Protein AF-A0A5E4R212-F1 (afdb_monomer)

pLDDT: mean 76.45, std 24.8, range [27.02, 98.5]

Nearest PDB structures (foldseek):
  6lr6-assembly2_B  TM=9.338E-01  e=4.477E-24  Homo sapiens
  6kie-assembly1_A  TM=9.228E-01  e=4.108E-23  Homo sapiens
  1wkb-assembly1_A  TM=8.305E-01  e=1.187E-10  Pyrococcus horikoshii
  1wz2-assembly1_A  TM=8.819E-01  e=4.891E-10  Pyrococcus horikoshii OT3
  3fnr-assembly1_A  TM=4.964E-01  e=1.203E-03  Campylobacter jejuni

Structure (mmCIF, N/CA/C/O backbone):
data_AF-A0A5E4R212-F1
#
_entry.id   AF-A0A5E4R212-F1
#
loop_
_atom_site.group_PDB
_atom_site.id
_atom_site.type_symbol
_atom_site.label_atom_id
_atom_site.label_alt_id
_atom_site.label_comp_id
_atom_site.label_asym_id
_atom_site.label_entity_id
_atom_site.label_seq_id
_atom_site.pdbx_PDB_ins_code
_atom_site.Cartn_x
_atom_site.Cartn_y
_atom_site.Cartn_z
_atom_site.occupancy
_atom_site.B_iso_or_equiv
_atom_site.auth_seq_id
_atom_site.auth_comp_id
_atom_site.auth_asym_id
_atom_site.auth_atom_id
_atom_site.pdbx_PDB_model_num
ATOM 1 N N . MET A 1 1 ? 23.459 -11.678 40.053 1.00 35.69 1 MET A N 1
ATOM 2 C CA . MET A 1 1 ? 23.682 -10.442 39.274 1.00 35.69 1 MET A CA 1
ATOM 3 C C . MET A 1 1 ? 22.334 -9.797 39.037 1.00 35.69 1 MET A C 1
ATOM 5 O O . MET A 1 1 ? 21.544 -10.291 38.248 1.00 35.69 1 MET A O 1
ATOM 9 N N . THR A 1 2 ? 22.040 -8.781 39.835 1.00 38.31 2 THR A N 1
ATOM 10 C CA . THR A 1 2 ? 20.808 -7.994 39.833 1.00 38.31 2 THR A CA 1
ATOM 11 C C . THR A 1 2 ? 20.755 -7.133 38.575 1.00 38.31 2 THR A C 1
ATOM 13 O O . THR A 1 2 ? 21.599 -6.264 38.367 1.00 38.31 2 THR A O 1
ATOM 16 N N . THR A 1 3 ? 19.772 -7.392 37.716 1.00 45.62 3 THR A N 1
ATOM 17 C CA . THR A 1 3 ? 19.410 -6.517 36.603 1.00 45.62 3 THR A CA 1
ATOM 18 C C . THR A 1 3 ? 18.975 -5.171 37.173 1.00 45.62 3 THR A C 1
ATOM 20 O O . THR A 1 3 ? 17.975 -5.086 37.882 1.00 45.62 3 THR A O 1
ATOM 23 N N . LEU A 1 4 ? 19.762 -4.128 36.906 1.00 48.50 4 LEU A N 1
ATOM 24 C CA . LEU A 1 4 ? 19.385 -2.742 37.152 1.00 48.50 4 LEU A CA 1
ATOM 25 C C . LEU A 1 4 ? 18.146 -2.422 36.313 1.00 48.50 4 LEU A C 1
ATOM 27 O O . LEU A 1 4 ? 18.248 -2.098 35.130 1.00 48.50 4 LEU A O 1
ATOM 31 N N . ASP A 1 5 ? 16.983 -2.540 36.941 1.00 53.31 5 ASP A N 1
ATOM 32 C CA . ASP A 1 5 ? 15.712 -2.115 36.383 1.00 53.31 5 ASP A CA 1
ATOM 33 C C . ASP A 1 5 ? 15.776 -0.599 36.142 1.00 53.31 5 ASP A C 1
ATOM 35 O O . ASP A 1 5 ? 15.982 0.212 37.057 1.00 53.31 5 ASP A O 1
ATOM 39 N N . ARG A 1 6 ? 15.736 -0.200 34.869 1.00 58.12 6 ARG A N 1
ATOM 40 C CA . ARG A 1 6 ? 15.852 1.202 34.466 1.00 58.12 6 ARG A CA 1
ATOM 41 C C . ARG A 1 6 ? 14.606 1.923 34.978 1.00 58.12 6 ARG A C 1
ATOM 43 O O . ARG A 1 6 ? 13.545 1.792 34.390 1.00 58.12 6 ARG A O 1
ATOM 50 N N . LYS A 1 7 ? 14.751 2.792 35.987 1.00 57.00 7 LYS A N 1
ATOM 51 C CA . LYS A 1 7 ? 13.706 3.676 36.570 1.00 57.00 7 LYS A CA 1
ATOM 52 C C . LYS A 1 7 ? 12.883 4.542 35.574 1.00 57.00 7 LYS A C 1
ATOM 54 O O . LYS A 1 7 ? 12.077 5.361 36.005 1.00 57.00 7 LYS A O 1
ATOM 59 N N . GLY A 1 8 ? 13.072 4.400 34.260 1.00 61.56 8 GLY A N 1
ATOM 60 C CA . GLY A 1 8 ? 12.341 5.088 33.194 1.00 61.56 8 GLY A CA 1
ATOM 61 C C . GLY A 1 8 ? 11.404 4.220 32.336 1.00 61.56 8 GLY A C 1
ATOM 62 O O . GLY A 1 8 ? 10.666 4.803 31.546 1.00 61.56 8 GLY A O 1
ATOM 63 N N . THR A 1 9 ? 11.389 2.884 32.455 1.00 76.94 9 THR A N 1
ATOM 64 C CA . THR A 1 9 ? 10.515 2.005 31.637 1.00 76.94 9 THR A CA 1
ATOM 65 C C . THR A 1 9 ? 9.076 1.920 32.147 1.00 76.94 9 THR A C 1
ATOM 67 O O . THR A 1 9 ? 8.154 1.895 31.334 1.00 76.94 9 THR A O 1
ATOM 70 N N . PHE A 1 10 ? 8.862 2.030 33.462 1.00 89.00 10 PHE A N 1
ATOM 71 C CA . PHE A 1 10 ? 7.535 1.906 34.085 1.00 89.00 10 PHE A CA 1
ATOM 72 C C . PHE A 1 10 ? 6.464 2.827 33.475 1.00 89.00 10 PHE A C 1
ATOM 74 O O . PHE A 1 10 ? 5.331 2.413 33.255 1.00 89.00 10 PHE A O 1
ATOM 81 N N . LYS A 1 11 ? 6.803 4.089 33.162 1.00 93.06 11 LYS A N 1
ATOM 82 C CA . LYS A 1 11 ? 5.832 5.037 32.578 1.00 93.06 11 LYS A CA 1
ATOM 83 C C . LYS A 1 11 ? 5.359 4.602 31.191 1.00 93.06 11 LYS A C 1
ATOM 85 O O . LYS A 1 11 ? 4.205 4.833 30.847 1.00 93.06 11 LYS A O 1
ATOM 90 N N . VAL A 1 12 ? 6.252 4.015 30.397 1.00 93.19 12 VAL A N 1
ATOM 91 C CA . VAL A 1 12 ? 5.929 3.531 29.050 1.00 93.19 12 VAL A CA 1
ATOM 92 C C . VAL A 1 12 ? 5.072 2.276 29.148 1.00 93.19 12 VAL A C 1
ATOM 94 O O . VAL A 1 12 ? 4.045 2.203 28.485 1.00 93.19 12 VAL A O 1
ATOM 97 N N . GLU A 1 13 ? 5.449 1.337 30.012 1.00 93.50 13 GLU A N 1
ATOM 98 C CA . GLU A 1 13 ? 4.689 0.106 30.264 1.00 93.50 13 GLU A CA 1
ATOM 99 C C . GLU A 1 13 ? 3.273 0.416 30.760 1.00 93.50 13 GLU A C 1
ATOM 101 O O . GLU A 1 13 ? 2.300 -0.098 30.217 1.00 93.50 13 GLU A O 1
ATOM 106 N N . TYR A 1 14 ? 3.142 1.353 31.701 1.00 95.25 14 TYR A N 1
ATOM 107 C CA . TYR A 1 14 ? 1.849 1.817 32.198 1.00 95.25 14 TYR A CA 1
ATOM 108 C C . TYR A 1 14 ? 0.950 2.379 31.083 1.00 95.25 14 TYR A C 1
ATOM 110 O O . TYR A 1 14 ? -0.235 2.051 31.011 1.00 95.25 14 TYR A O 1
ATOM 118 N N . LEU A 1 15 ? 1.497 3.206 30.182 1.00 96.38 15 LEU A N 1
ATOM 119 C CA . LEU A 1 15 ? 0.737 3.720 29.036 1.00 96.38 15 LEU A CA 1
ATOM 120 C C . LEU A 1 15 ? 0.355 2.600 28.061 1.00 96.38 15 LEU A C 1
ATOM 122 O O . LEU A 1 15 ? -0.788 2.564 27.613 1.00 96.38 15 LEU A O 1
ATOM 126 N N . GLN A 1 16 ? 1.259 1.657 27.794 1.00 95.31 16 GLN A N 1
ATOM 127 C CA . GLN A 1 16 ? 0.993 0.503 26.929 1.00 95.31 16 GLN A CA 1
ATOM 128 C C . GLN A 1 16 ? -0.106 -0.410 27.490 1.00 95.31 16 GLN A C 1
ATOM 130 O O . GLN A 1 16 ? -0.917 -0.945 26.733 1.00 95.31 16 GLN A O 1
ATOM 135 N N . GLU A 1 17 ? -0.182 -0.573 28.813 1.00 96.25 17 GLU A N 1
ATOM 136 C CA . GLU A 1 17 ? -1.277 -1.303 29.455 1.00 96.25 17 GLU A CA 1
ATOM 137 C C . GLU A 1 17 ? -2.628 -0.606 29.269 1.00 96.25 17 GLU A C 1
ATOM 139 O O . GLU A 1 17 ? -3.635 -1.272 29.008 1.00 96.25 17 GLU A O 1
ATOM 144 N N . ILE A 1 18 ? -2.666 0.726 29.391 1.00 97.31 18 ILE A N 1
ATOM 145 C CA . ILE A 1 18 ? -3.879 1.514 29.135 1.00 97.31 18 ILE A CA 1
ATOM 146 C C . ILE A 1 18 ? -4.276 1.402 27.662 1.00 97.31 18 ILE A C 1
ATOM 148 O O . ILE A 1 18 ? -5.438 1.117 27.372 1.00 97.31 18 ILE A O 1
ATOM 152 N N . GLU A 1 19 ? -3.325 1.589 26.743 1.00 97.12 19 GLU A N 1
ATOM 153 C CA . GLU A 1 19 ? -3.537 1.464 25.297 1.00 97.12 19 GLU A CA 1
ATOM 154 C C . GLU A 1 19 ? -4.169 0.115 24.959 1.00 97.12 19 GLU A C 1
ATOM 156 O O . GLU A 1 19 ? -5.216 0.081 24.315 1.00 97.12 19 GLU A O 1
ATOM 161 N N . LYS A 1 20 ? -3.600 -0.984 25.468 1.00 96.50 20 LYS A N 1
ATOM 162 C CA . LYS A 1 20 ? -4.110 -2.336 25.231 1.00 96.50 20 LYS A CA 1
ATOM 163 C C . LYS A 1 20 ? -5.550 -2.504 25.725 1.00 96.50 20 LYS A C 1
ATOM 165 O O . LYS A 1 20 ? -6.406 -2.929 24.954 1.00 96.50 20 LYS A O 1
ATOM 170 N N . LYS A 1 21 ? -5.839 -2.121 26.975 1.00 97.25 21 LYS A N 1
ATOM 171 C CA . LYS A 1 21 ? -7.190 -2.230 27.564 1.00 97.25 21 LYS A CA 1
ATOM 172 C C . LYS A 1 21 ? -8.229 -1.439 26.764 1.00 97.25 21 LYS A C 1
ATOM 174 O O . LYS A 1 21 ? -9.346 -1.905 26.550 1.00 97.25 21 LYS A O 1
ATOM 179 N N . VAL A 1 22 ? -7.871 -0.233 26.325 1.00 97.19 22 VAL A N 1
ATOM 180 C CA . VAL A 1 22 ? -8.766 0.643 25.558 1.00 97.19 22 VAL A CA 1
ATOM 181 C C . VAL A 1 22 ? -8.971 0.120 24.132 1.00 97.19 22 VAL A C 1
ATOM 183 O O . VAL A 1 22 ? -10.103 0.099 23.655 1.00 97.19 22 VAL A O 1
ATOM 186 N N . GLN A 1 23 ? -7.913 -0.353 23.469 1.00 95.94 23 GLN A N 1
ATOM 187 C CA . GLN A 1 23 ? -7.990 -0.934 22.125 1.00 95.94 23 GLN A CA 1
ATOM 188 C C . GLN A 1 23 ? -8.836 -2.216 22.100 1.00 95.94 23 GLN A C 1
ATOM 190 O O . GLN A 1 23 ? -9.663 -2.379 21.206 1.00 95.94 23 GLN A O 1
ATOM 195 N N . GLU A 1 24 ? -8.691 -3.090 23.103 1.00 96.00 24 GLU A N 1
ATOM 196 C CA . GLU A 1 24 ? -9.526 -4.291 23.266 1.00 96.00 24 GLU A CA 1
ATOM 197 C C . GLU A 1 24 ? -11.009 -3.932 23.413 1.00 96.00 24 GLU A C 1
ATOM 199 O O . GLU A 1 24 ? -11.875 -4.574 22.816 1.00 96.00 24 GLU A O 1
ATOM 204 N N . ARG A 1 25 ? -11.310 -2.866 24.164 1.00 97.06 25 ARG A N 1
ATOM 205 C CA . ARG A 1 25 ? -12.675 -2.355 24.299 1.00 97.06 25 ARG A CA 1
ATOM 206 C C . ARG A 1 25 ? -13.220 -1.831 22.970 1.00 97.06 25 ARG A C 1
ATOM 208 O O . ARG A 1 25 ? -14.339 -2.181 22.610 1.00 97.06 25 ARG A O 1
ATOM 215 N N . TRP A 1 26 ? -12.445 -1.024 22.244 1.00 95.75 26 TRP A N 1
ATOM 216 C CA . TRP A 1 26 ? -12.859 -0.481 20.946 1.00 95.75 26 TRP A CA 1
ATOM 217 C C . TRP A 1 26 ? -13.163 -1.572 19.922 1.00 95.75 26 TRP A C 1
ATOM 219 O O . TRP A 1 26 ? -14.145 -1.454 19.194 1.00 95.75 26 TRP A O 1
ATOM 229 N N . GLU A 1 27 ? -12.349 -2.628 19.892 1.00 93.88 27 GLU A N 1
ATOM 230 C CA . GLU A 1 27 ? -12.568 -3.785 19.023 1.00 93.88 27 GLU A CA 1
ATOM 231 C C . GLU A 1 27 ? -13.825 -4.558 19.440 1.00 93.88 27 GLU A C 1
ATOM 233 O O . GLU A 1 27 ? -14.645 -4.888 18.595 1.00 93.88 27 GLU A O 1
ATOM 238 N N . LYS A 1 28 ? -14.029 -4.808 20.740 1.00 96.56 28 LYS A N 1
ATOM 239 C CA . LYS A 1 28 ? -15.216 -5.528 21.229 1.00 96.56 28 LYS A CA 1
ATOM 240 C C . LYS A 1 28 ? -16.521 -4.781 20.939 1.00 96.56 28 LYS A C 1
ATOM 242 O O . LYS A 1 28 ? -17.546 -5.407 20.686 1.00 96.56 28 LYS A O 1
ATOM 247 N N . GLU A 1 29 ? -16.489 -3.458 21.037 1.00 96.69 29 GLU A N 1
ATOM 248 C CA . GLU A 1 29 ? -17.650 -2.590 20.833 1.00 96.69 29 GLU A CA 1
ATOM 249 C C . GLU A 1 29 ? -17.825 -2.159 19.362 1.00 96.69 29 GLU A C 1
ATOM 251 O O . GLU A 1 29 ? -18.810 -1.496 19.051 1.00 96.69 29 GLU A O 1
ATOM 256 N N . ASN A 1 30 ? -16.900 -2.514 18.457 1.00 95.31 30 ASN A N 1
ATOM 257 C CA . ASN A 1 30 ? -16.923 -2.149 17.032 1.00 95.31 30 ASN A CA 1
ATOM 258 C C . ASN A 1 30 ? -17.145 -0.642 16.768 1.00 95.31 30 ASN A C 1
ATOM 260 O O . ASN A 1 30 ? -17.726 -0.246 15.762 1.00 95.31 30 ASN A O 1
ATOM 264 N N . ILE A 1 31 ? -16.653 0.240 17.645 1.00 92.94 31 ILE A N 1
ATOM 265 C CA . ILE A 1 31 ? -17.045 1.668 17.666 1.00 92.94 31 ILE A CA 1
ATOM 266 C C . ILE A 1 31 ? -16.599 2.499 16.449 1.00 92.94 31 ILE A C 1
ATOM 268 O O . ILE A 1 31 ? -16.981 3.664 16.305 1.00 92.94 31 ILE A O 1
ATOM 272 N N . PHE A 1 32 ? -15.723 1.949 15.608 1.00 94.50 32 PHE A N 1
ATOM 273 C CA . PHE A 1 32 ? -15.229 2.606 14.394 1.00 94.50 32 PHE A CA 1
ATOM 274 C C . PHE A 1 32 ? -15.823 2.022 13.117 1.00 94.50 32 PHE A C 1
ATOM 276 O O . PHE A 1 32 ? -15.544 2.537 12.034 1.00 94.50 32 PHE A O 1
ATOM 283 N N . GLU A 1 33 ? -16.656 0.993 13.241 1.00 95.12 33 GLU A N 1
ATOM 284 C CA . GLU A 1 33 ? -17.468 0.488 12.151 1.00 95.12 33 GLU A CA 1
ATOM 285 C C . GLU A 1 33 ? -18.570 1.500 11.845 1.00 95.12 33 GLU A C 1
ATOM 287 O O . GLU A 1 33 ? -19.442 1.770 12.667 1.00 95.12 33 GLU A O 1
ATOM 292 N N . ALA A 1 34 ? -18.481 2.124 10.671 1.00 90.62 34 ALA A N 1
ATOM 293 C CA . ALA A 1 34 ? -19.410 3.168 10.270 1.00 90.62 34 ALA A CA 1
ATOM 294 C C . ALA A 1 34 ? -20.390 2.617 9.238 1.00 90.62 34 ALA A C 1
ATOM 296 O O . ALA A 1 34 ? -19.997 2.238 8.124 1.00 90.62 34 ALA A O 1
ATOM 297 N N . ASP A 1 35 ? -21.664 2.626 9.610 1.00 89.50 35 ASP A N 1
ATOM 298 C CA . ASP A 1 35 ? -22.780 2.377 8.710 1.00 89.50 35 ASP A CA 1
ATOM 299 C C . ASP A 1 35 ? -23.377 3.704 8.220 1.00 89.50 35 ASP A C 1
ATOM 301 O O . ASP A 1 35 ? -22.914 4.796 8.568 1.00 89.50 35 ASP A O 1
ATOM 305 N N . ILE A 1 36 ? -24.343 3.621 7.308 1.00 86.06 36 ILE A N 1
ATOM 306 C CA . ILE A 1 36 ? -24.998 4.814 6.770 1.00 86.06 36 ILE A CA 1
ATOM 307 C C . ILE A 1 36 ? -25.766 5.488 7.918 1.00 86.06 36 ILE A C 1
ATOM 309 O O . ILE A 1 36 ? -26.500 4.791 8.610 1.00 86.06 36 ILE A O 1
ATOM 313 N N . PRO A 1 37 ? -25.618 6.810 8.124 1.00 84.31 37 PRO A N 1
ATOM 314 C CA . PRO A 1 37 ? -26.376 7.525 9.147 1.00 84.31 37 PRO A CA 1
ATOM 315 C C . PRO A 1 37 ? -27.885 7.374 8.964 1.00 84.31 37 PRO A C 1
ATOM 317 O O . PRO A 1 37 ? -28.369 7.523 7.840 1.00 84.31 37 PRO A O 1
ATOM 320 N N . ASP A 1 38 ? -28.608 7.163 10.065 1.00 86.06 38 ASP A N 1
ATOM 321 C CA . ASP A 1 38 ? -30.077 7.158 10.070 1.00 86.06 38 ASP A CA 1
ATOM 322 C C . ASP A 1 38 ? -30.637 8.538 9.694 1.00 86.06 38 ASP A C 1
ATOM 324 O O . ASP A 1 38 ? -31.607 8.652 8.943 1.00 86.06 38 ASP A O 1
ATOM 328 N N . ASP A 1 39 ? -29.987 9.606 10.170 1.00 89.62 39 ASP A N 1
ATOM 329 C CA . ASP A 1 39 ? -30.283 10.971 9.747 1.00 89.62 39 ASP A CA 1
ATOM 330 C C . ASP A 1 39 ? -29.532 11.307 8.454 1.00 89.62 39 ASP A C 1
ATOM 332 O O . ASP A 1 39 ? -28.313 11.495 8.426 1.00 89.62 39 ASP A O 1
ATOM 336 N N . VAL A 1 40 ? -30.288 11.442 7.365 1.00 86.31 40 VAL A N 1
ATOM 337 C CA . VAL A 1 40 ? -29.771 11.809 6.040 1.00 86.31 40 VAL A CA 1
ATOM 338 C C . VAL A 1 40 ? -29.111 13.196 6.045 1.00 86.31 40 VAL A C 1
ATOM 340 O O . VAL A 1 40 ? -28.225 13.446 5.223 1.00 86.31 40 VAL A O 1
ATOM 343 N N . ASN A 1 41 ? -29.499 14.073 6.978 1.00 89.88 41 ASN A N 1
ATOM 344 C CA . ASN A 1 41 ? -28.936 15.414 7.127 1.00 89.88 41 ASN A CA 1
ATOM 345 C C . ASN A 1 41 ? -27.652 15.438 7.964 1.00 89.88 41 ASN A C 1
ATOM 347 O O . ASN A 1 41 ? -26.965 16.463 7.977 1.00 89.88 41 ASN A O 1
ATOM 351 N N . GLN A 1 42 ? -27.295 14.338 8.638 1.00 91.50 42 GLN A N 1
ATOM 352 C CA . GLN A 1 42 ? -26.057 14.282 9.400 1.00 91.50 42 GLN A CA 1
ATOM 353 C C . GLN A 1 42 ? -24.859 14.470 8.464 1.00 91.50 42 GLN A C 1
ATOM 355 O O . GLN A 1 42 ? -24.667 13.740 7.485 1.00 91.50 42 GLN A O 1
ATOM 360 N N . GLU A 1 43 ? -24.009 15.444 8.790 1.00 94.81 43 GLU A N 1
ATOM 361 C CA . GLU A 1 43 ? -22.813 15.714 8.003 1.00 94.81 43 GLU A CA 1
ATOM 362 C C . GLU A 1 43 ? -21.868 14.507 7.992 1.00 94.81 43 GLU A C 1
ATOM 364 O O . GLU A 1 43 ? -21.526 13.942 9.032 1.00 94.81 43 GLU A O 1
ATOM 369 N N . LYS A 1 44 ? -21.386 14.149 6.800 1.00 95.31 44 LYS A N 1
ATOM 370 C CA . LYS A 1 44 ? -20.474 13.021 6.582 1.00 95.31 44 LYS A CA 1
ATOM 371 C C . LYS A 1 44 ? -19.040 13.510 6.439 1.00 95.31 44 LYS A C 1
ATOM 373 O O . LYS A 1 44 ? -18.781 14.586 5.899 1.00 95.31 44 LYS A O 1
ATOM 378 N N . PHE A 1 45 ? -18.090 12.696 6.881 1.00 96.62 45 PHE A N 1
ATOM 379 C CA . PHE A 1 45 ? -16.668 12.958 6.704 1.00 96.62 45 PHE A CA 1
ATOM 380 C C . PHE A 1 45 ? -15.929 11.679 6.308 1.00 96.62 45 PHE A C 1
ATOM 382 O O . PHE A 1 45 ? -15.820 10.745 7.096 1.00 96.62 45 PHE A O 1
ATOM 389 N N . LEU A 1 46 ? -15.397 11.652 5.086 1.00 97.00 46 LEU A N 1
ATOM 390 C CA . LEU A 1 46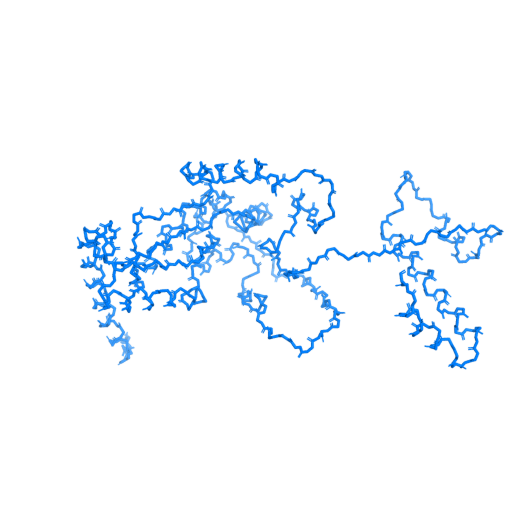 ? -14.579 10.558 4.568 1.00 97.00 46 LEU A CA 1
ATOM 391 C C . LEU A 1 46 ? -13.117 11.011 4.492 1.00 97.00 46 LEU A C 1
ATOM 393 O O . LEU A 1 46 ? -12.814 11.965 3.777 1.00 97.00 46 LEU A O 1
ATOM 397 N N . CYS A 1 47 ? -12.213 10.317 5.188 1.00 96.69 47 CYS A N 1
ATOM 398 C CA . CYS A 1 47 ? -10.767 10.465 4.979 1.00 96.69 47 CYS A CA 1
ATOM 399 C C . CYS A 1 47 ? -10.210 9.198 4.353 1.00 96.69 47 CYS A C 1
ATOM 401 O O . CYS A 1 47 ? -10.623 8.097 4.703 1.00 96.69 47 CYS A O 1
ATOM 403 N N . THR A 1 48 ? -9.231 9.347 3.468 1.00 97.75 48 THR A N 1
ATOM 404 C CA . THR A 1 48 ? -8.518 8.222 2.865 1.00 97.75 48 THR A CA 1
ATOM 405 C C . THR A 1 48 ? -7.024 8.470 2.933 1.00 97.75 48 THR A C 1
ATOM 407 O O . THR A 1 48 ? -6.550 9.547 2.567 1.00 97.75 48 THR A O 1
ATOM 410 N N . PHE A 1 49 ? -6.277 7.452 3.342 1.00 97.62 49 PHE A N 1
ATOM 411 C CA . PHE A 1 49 ? -4.830 7.419 3.201 1.00 97.62 49 PHE A CA 1
ATOM 412 C C . PHE A 1 49 ? -4.482 6.606 1.945 1.00 97.62 49 PHE A C 1
ATOM 414 O O . PHE A 1 49 ? -5.046 5.520 1.783 1.00 97.62 49 PHE A O 1
ATOM 421 N N . PRO A 1 50 ? -3.595 7.091 1.052 1.00 97.56 50 PRO A N 1
ATOM 422 C CA . PRO A 1 50 ? -3.117 6.291 -0.071 1.00 97.56 50 PRO A CA 1
ATOM 423 C C . PRO A 1 50 ? -2.562 4.963 0.440 1.00 97.56 50 PRO A C 1
ATOM 425 O O . PRO A 1 50 ? -1.598 4.947 1.206 1.00 97.56 50 PRO A O 1
ATOM 428 N N . TYR A 1 51 ? -3.206 3.861 0.060 1.00 96.12 51 TYR A N 1
ATOM 429 C CA . TYR A 1 51 ? -2.881 2.548 0.599 1.00 96.12 51 TYR A CA 1
ATOM 430 C C . TYR A 1 51 ? -1.399 2.200 0.322 1.00 96.12 51 TYR A C 1
ATOM 432 O O . TYR A 1 51 ? -0.931 2.357 -0.809 1.00 96.12 51 TYR A O 1
ATOM 440 N N . PRO A 1 52 ? -0.627 1.785 1.345 1.00 95.31 52 PRO A N 1
ATOM 441 C CA . PRO A 1 52 ? 0.817 1.591 1.226 1.00 95.31 52 PRO A CA 1
ATOM 442 C C . PRO A 1 52 ? 1.169 0.284 0.500 1.00 95.31 52 PRO A C 1
ATOM 444 O O . PRO A 1 52 ? 0.385 -0.663 0.516 1.00 95.31 52 PRO A O 1
ATOM 447 N N . TYR A 1 53 ? 2.363 0.222 -0.100 1.00 94.06 53 TYR A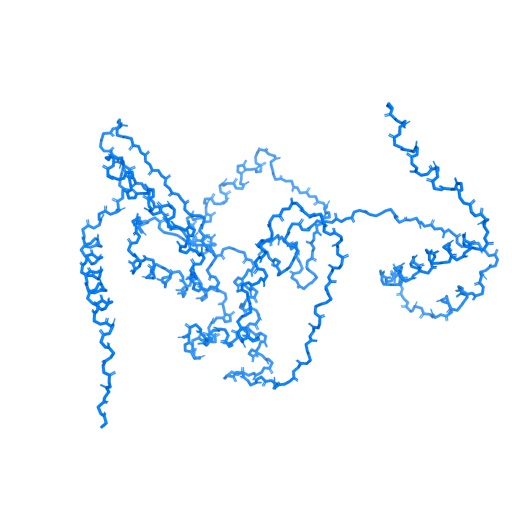 N 1
ATOM 448 C CA . TYR A 1 53 ? 2.897 -1.002 -0.712 1.00 94.06 53 TYR A CA 1
ATOM 449 C C . TYR A 1 53 ? 3.237 -2.067 0.335 1.00 94.06 53 TYR A C 1
ATOM 451 O O . TYR A 1 53 ? 3.884 -1.773 1.338 1.00 94.06 53 TYR A O 1
ATOM 459 N N . MET A 1 54 ? 2.826 -3.311 0.076 1.00 94.56 54 MET A N 1
ATOM 460 C CA . MET A 1 54 ? 2.990 -4.469 0.970 1.00 94.56 54 MET A CA 1
ATOM 461 C C . MET A 1 54 ? 4.275 -5.267 0.716 1.00 94.56 54 MET A C 1
ATOM 463 O O . MET A 1 54 ? 4.312 -6.484 0.857 1.00 94.56 54 MET A O 1
ATOM 467 N N . ASN A 1 55 ? 5.360 -4.584 0.356 1.00 90.88 55 ASN A N 1
ATOM 468 C CA . ASN A 1 55 ? 6.684 -5.187 0.178 1.00 90.88 55 ASN A CA 1
ATOM 469 C C . ASN A 1 55 ? 7.532 -5.162 1.470 1.00 90.88 55 ASN A C 1
ATOM 471 O O . ASN A 1 55 ? 8.757 -5.260 1.411 1.00 90.88 55 ASN A O 1
ATOM 475 N N . GLY A 1 56 ? 6.907 -4.950 2.631 1.00 91.31 56 GLY A N 1
ATOM 476 C CA . GLY A 1 56 ? 7.581 -4.818 3.920 1.00 91.31 56 GLY A CA 1
ATOM 477 C C . GLY A 1 56 ? 6.652 -4.336 5.038 1.00 91.31 56 GLY A C 1
ATOM 478 O O . GLY A 1 56 ? 5.452 -4.143 4.844 1.00 91.31 56 GLY A O 1
ATOM 479 N N . ARG A 1 57 ? 7.223 -4.113 6.228 1.00 92.75 57 ARG A N 1
ATOM 480 C CA . ARG A 1 57 ? 6.526 -3.488 7.365 1.00 92.75 57 ARG A CA 1
ATOM 481 C C . ARG A 1 57 ? 6.355 -1.980 7.153 1.00 92.75 57 ARG A C 1
ATOM 483 O O . ARG A 1 57 ? 7.187 -1.321 6.526 1.00 92.75 57 ARG A O 1
ATOM 490 N N . LEU A 1 58 ? 5.307 -1.407 7.743 1.00 94.38 58 LEU A N 1
ATOM 491 C CA . LEU A 1 58 ? 5.081 0.037 7.710 1.00 94.38 58 LEU A CA 1
ATOM 492 C C . LEU A 1 58 ? 6.095 0.767 8.602 1.00 94.38 58 LEU A C 1
ATOM 494 O O . LEU A 1 58 ? 6.097 0.619 9.818 1.00 94.38 58 LEU A O 1
ATOM 498 N N . HIS A 1 59 ? 6.947 1.594 7.996 1.00 92.44 59 HIS A N 1
ATOM 499 C CA . HIS A 1 59 ? 7.884 2.455 8.727 1.00 92.44 59 HIS A CA 1
ATOM 500 C C . HIS A 1 59 ? 7.254 3.773 9.225 1.00 92.44 59 HIS A C 1
ATOM 502 O O . HIS A 1 59 ? 6.205 4.205 8.743 1.00 92.44 59 HIS A O 1
ATOM 508 N N . LEU A 1 60 ? 7.972 4.504 10.087 1.00 93.88 60 LEU A N 1
ATOM 509 C CA . LEU A 1 60 ? 7.519 5.751 10.729 1.00 93.88 60 LEU A CA 1
ATOM 510 C C . LEU A 1 60 ? 7.095 6.867 9.746 1.00 93.88 60 LEU A C 1
ATOM 512 O O . LEU A 1 60 ? 6.209 7.663 10.031 1.00 93.88 60 LEU A O 1
ATOM 516 N N . GLY A 1 61 ? 7.671 6.916 8.540 1.00 94.75 61 GLY A N 1
ATOM 517 C CA . GLY A 1 61 ? 7.203 7.838 7.492 1.00 94.75 61 GLY A CA 1
ATOM 518 C C . GLY A 1 61 ? 5.742 7.610 7.057 1.00 94.75 61 GLY A C 1
ATOM 519 O O . GLY A 1 61 ? 5.031 8.574 6.758 1.00 94.75 61 GLY A O 1
ATOM 520 N N . HIS A 1 62 ? 5.270 6.356 7.067 1.00 96.94 62 HIS A N 1
ATOM 521 C CA . HIS A 1 62 ? 3.865 6.038 6.812 1.00 96.94 62 HIS A CA 1
ATOM 522 C C . HIS A 1 62 ? 2.999 6.535 7.964 1.00 96.94 62 HIS A C 1
ATOM 524 O O . HIS A 1 62 ? 1.999 7.204 7.713 1.00 96.94 62 HIS A O 1
ATOM 530 N N . THR A 1 63 ? 3.412 6.287 9.214 1.00 95.94 63 THR A N 1
ATOM 531 C CA . THR A 1 63 ? 2.648 6.709 10.398 1.00 95.94 63 THR A CA 1
ATOM 532 C C . THR A 1 63 ? 2.546 8.231 10.502 1.00 95.94 63 THR A C 1
ATOM 534 O O . THR A 1 63 ? 1.473 8.755 10.781 1.00 95.94 63 THR A O 1
ATOM 537 N N . PHE A 1 64 ? 3.610 8.965 10.163 1.00 97.56 64 PHE A N 1
ATOM 538 C CA . PHE A 1 64 ? 3.579 10.427 10.056 1.00 97.56 64 PHE A CA 1
ATOM 539 C C . PHE A 1 64 ? 2.590 10.933 8.993 1.00 97.56 64 PHE A C 1
ATOM 541 O O . PHE A 1 64 ? 1.951 11.969 9.167 1.00 97.56 64 PHE A O 1
ATOM 548 N N . SER A 1 65 ? 2.476 10.232 7.867 1.00 97.19 65 SER A N 1
ATOM 549 C CA . SER A 1 65 ? 1.592 10.657 6.779 1.00 97.19 65 SER A CA 1
ATOM 550 C C . SER A 1 65 ? 0.130 10.312 7.072 1.00 97.19 65 SER A C 1
ATOM 552 O O . SER A 1 65 ? -0.743 11.154 6.861 1.00 97.19 65 SER A O 1
ATOM 554 N N . LEU A 1 66 ? -0.136 9.113 7.603 1.00 97.50 66 LEU A N 1
ATOM 555 C CA . LEU A 1 66 ? -1.488 8.664 7.952 1.00 97.50 66 LEU A CA 1
ATOM 556 C C . LEU A 1 66 ? -2.047 9.374 9.191 1.00 97.50 66 LEU A C 1
ATOM 558 O O . LEU A 1 66 ? -3.26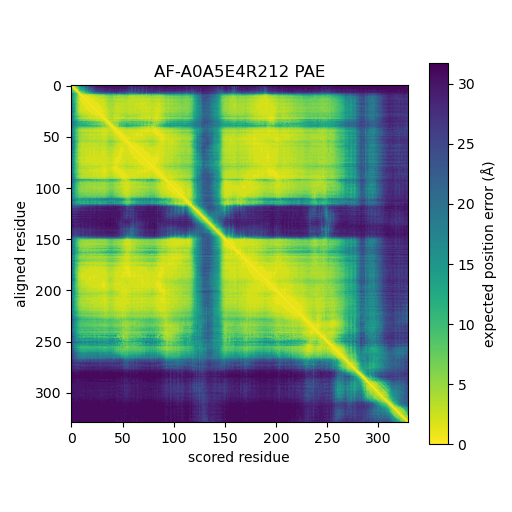3 9.539 9.283 1.00 97.50 66 LEU A O 1
ATOM 562 N N . SER A 1 67 ? -1.192 9.842 10.114 1.00 97.81 67 SER A N 1
ATOM 563 C CA . SER A 1 67 ? -1.638 10.526 11.339 1.00 97.81 67 SER A CA 1
ATOM 564 C C . SER A 1 67 ? -2.488 11.761 11.041 1.00 97.81 67 SER A C 1
ATOM 566 O O . SER A 1 67 ? -3.397 12.087 11.794 1.00 97.81 67 SER A O 1
ATOM 568 N N . LYS A 1 68 ? -2.271 12.406 9.891 1.00 98.12 68 LYS A N 1
ATOM 569 C CA . LYS A 1 68 ? -3.089 13.528 9.416 1.00 98.12 68 LYS A CA 1
ATOM 570 C C . LYS A 1 68 ? -4.555 13.132 9.225 1.00 98.12 68 LYS A C 1
A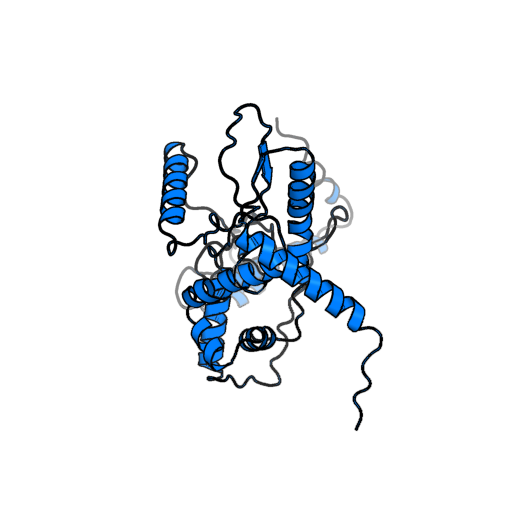TOM 572 O O . LYS A 1 68 ? -5.438 13.863 9.668 1.00 98.12 68 LYS A O 1
ATOM 577 N N . CYS A 1 69 ? -4.811 11.980 8.598 1.00 97.31 69 CYS A N 1
ATOM 578 C CA . CYS A 1 69 ? -6.171 11.454 8.467 1.00 97.31 69 CYS A CA 1
ATOM 579 C C . CYS A 1 69 ? -6.724 11.009 9.817 1.00 97.31 69 CYS A C 1
ATOM 581 O O . CYS A 1 69 ? -7.876 11.301 10.116 1.00 97.31 69 CYS A O 1
ATOM 583 N N . GLU A 1 70 ? -5.904 10.360 10.642 1.00 97.75 70 GLU A N 1
ATOM 584 C CA . GLU A 1 70 ? -6.309 9.900 11.972 1.00 97.75 70 GLU A CA 1
ATOM 585 C C . GLU A 1 70 ? -6.782 11.062 12.861 1.00 97.75 70 GLU A C 1
ATOM 587 O O . GLU A 1 70 ? -7.873 11.022 13.433 1.00 97.75 70 GLU A O 1
ATOM 592 N N . PHE A 1 71 ? -6.009 12.149 12.924 1.00 98.31 71 PHE A N 1
ATOM 593 C CA . PHE A 1 71 ? -6.370 13.339 13.692 1.00 98.31 71 PHE A CA 1
ATOM 594 C C . PHE A 1 71 ? -7.630 14.007 13.138 1.00 98.31 71 PHE A C 1
ATOM 596 O O . PHE A 1 71 ? -8.517 14.382 13.907 1.00 98.31 71 PHE A O 1
ATOM 603 N N . ALA A 1 72 ? -7.757 14.103 11.811 1.00 98.12 72 ALA A N 1
ATOM 604 C CA . ALA A 1 72 ? -8.946 14.657 11.174 1.00 98.12 72 ALA A CA 1
ATOM 605 C C . ALA A 1 72 ? -10.198 13.801 11.439 1.00 98.12 72 ALA A C 1
ATOM 607 O O . ALA A 1 72 ? -11.263 14.349 11.725 1.00 98.12 72 ALA A O 1
ATOM 608 N N . ALA A 1 73 ? -10.080 12.473 11.389 1.00 97.44 73 ALA A N 1
ATOM 609 C CA . ALA A 1 73 ? -11.171 11.544 11.661 1.00 97.44 73 ALA A CA 1
ATOM 610 C C . ALA A 1 73 ? -11.656 11.660 13.115 1.00 97.44 73 ALA A C 1
ATOM 612 O O . ALA A 1 73 ? -12.858 11.762 13.363 1.00 97.44 73 ALA A O 1
ATOM 613 N N . ARG A 1 74 ? -10.738 11.714 14.089 1.00 96.94 74 ARG A N 1
ATOM 614 C CA . ARG A 1 74 ? -11.088 11.920 15.506 1.00 96.94 74 ARG A CA 1
ATOM 615 C C . ARG A 1 74 ? -11.757 13.267 15.747 1.00 96.94 74 ARG A C 1
ATOM 617 O O . ARG A 1 74 ? -12.810 13.325 16.375 1.00 96.94 74 ARG A O 1
ATOM 624 N N . TYR A 1 75 ? -11.174 14.335 15.212 1.00 98.19 75 TYR A N 1
ATOM 625 C CA . TYR A 1 75 ? -11.702 15.686 15.365 1.00 98.19 75 TYR A CA 1
ATOM 626 C C . TYR A 1 75 ? -13.115 15.832 14.788 1.00 98.19 75 TYR A C 1
ATOM 628 O O . TYR A 1 75 ? -13.996 16.387 15.439 1.00 98.19 75 TYR A O 1
ATOM 636 N N . ASN A 1 76 ? -13.365 15.299 13.588 1.00 97.56 76 ASN A N 1
ATOM 637 C CA . ASN A 1 76 ? -14.694 15.374 12.980 1.00 97.56 76 ASN A CA 1
ATOM 638 C C . ASN A 1 76 ? -15.724 14.494 13.700 1.00 97.56 76 ASN A C 1
ATOM 640 O O . ASN A 1 76 ? -16.891 14.873 13.755 1.00 97.56 76 ASN A O 1
ATOM 644 N N . ARG A 1 77 ? -15.302 13.385 14.321 1.00 95.31 77 ARG A N 1
ATOM 645 C CA . ARG A 1 77 ? -16.186 12.573 15.168 1.00 95.31 77 ARG A CA 1
ATOM 646 C C . ARG A 1 77 ? -16.630 13.360 16.408 1.00 95.31 77 ARG A C 1
ATOM 648 O O . ARG A 1 77 ? -17.807 13.340 16.740 1.00 95.31 77 ARG A O 1
ATOM 655 N N . LEU A 1 78 ? -15.729 14.129 17.031 1.00 96.94 78 LEU A N 1
ATOM 656 C CA . LEU A 1 78 ? -16.076 15.034 18.142 1.00 96.94 78 LEU A CA 1
ATOM 657 C C . LEU A 1 78 ? -17.011 16.179 17.723 1.00 96.94 78 LEU A C 1
ATOM 659 O O . LEU A 1 78 ? -17.768 16.679 18.546 1.00 96.94 78 LEU A O 1
ATOM 663 N N . LYS A 1 79 ? -16.995 16.575 16.446 1.00 96.88 79 LYS A N 1
ATOM 664 C CA . LYS A 1 79 ? -17.959 17.529 15.874 1.00 96.88 79 LYS A CA 1
ATOM 665 C C . LYS A 1 79 ? -19.339 16.924 15.580 1.00 96.88 79 LYS A C 1
ATOM 667 O O . LYS A 1 79 ? -20.181 17.623 15.030 1.00 96.88 79 LYS A O 1
ATOM 672 N N . GLY A 1 80 ? -19.561 15.645 15.886 1.00 93.62 80 GLY A N 1
ATOM 673 C CA . GLY A 1 80 ? -20.823 14.952 15.615 1.00 93.62 80 GLY A CA 1
ATOM 674 C C . GLY A 1 80 ? -20.999 14.494 14.163 1.00 93.62 80 GLY A C 1
ATOM 675 O O . GLY A 1 80 ? -22.084 14.049 13.796 1.00 93.62 80 GLY A O 1
ATOM 676 N N . LYS A 1 81 ? -19.957 14.573 13.323 1.00 95.06 81 LYS A N 1
ATOM 677 C CA . LYS A 1 81 ? -20.036 14.089 11.937 1.00 95.06 81 LYS A CA 1
ATOM 678 C C . LYS A 1 81 ? -19.994 12.564 11.880 1.00 95.06 81 LYS A C 1
ATOM 680 O O . LYS A 1 81 ? -19.275 11.925 12.650 1.00 95.06 81 LYS A O 1
ATOM 685 N N . ALA A 1 82 ? -20.673 11.994 10.891 1.00 95.31 82 ALA A N 1
ATOM 686 C CA . ALA A 1 82 ? -20.558 10.588 10.535 1.00 95.31 82 ALA A CA 1
ATOM 687 C C . ALA A 1 82 ? -19.229 10.341 9.805 1.00 95.31 82 ALA A C 1
ATOM 689 O O . ALA A 1 82 ? -19.071 10.665 8.624 1.00 95.31 82 ALA A O 1
ATOM 690 N N . VAL A 1 83 ? -18.241 9.819 10.533 1.00 96.44 83 VAL A N 1
ATOM 691 C CA . VAL A 1 83 ? -16.868 9.647 10.044 1.00 96.44 83 VAL A CA 1
ATOM 692 C C . VAL A 1 83 ? -16.646 8.241 9.500 1.00 96.44 83 VAL A C 1
ATOM 694 O O . VAL A 1 83 ? -16.832 7.268 10.224 1.00 96.44 83 VAL A O 1
ATOM 697 N N . LEU A 1 84 ? -16.125 8.150 8.276 1.00 97.25 84 LEU A N 1
ATOM 698 C CA . LEU A 1 84 ? -15.592 6.922 7.697 1.00 97.25 84 LEU A CA 1
ATOM 699 C C . LEU A 1 84 ? -14.099 7.095 7.389 1.00 97.25 84 LEU A C 1
ATOM 701 O O . LEU A 1 84 ? -13.699 8.001 6.655 1.00 97.25 84 LEU A O 1
ATOM 705 N N . PHE A 1 85 ? -13.276 6.199 7.929 1.00 97.81 85 PHE A N 1
ATOM 706 C CA . PHE A 1 85 ? -11.860 6.086 7.588 1.00 97.81 85 PHE A CA 1
ATOM 707 C C . PHE A 1 85 ? -11.547 4.621 7.244 1.00 97.81 85 PHE A C 1
ATOM 709 O O . PHE A 1 85 ? -11.368 3.804 8.144 1.00 97.81 85 PHE A O 1
ATOM 716 N N . PRO A 1 86 ? -11.544 4.244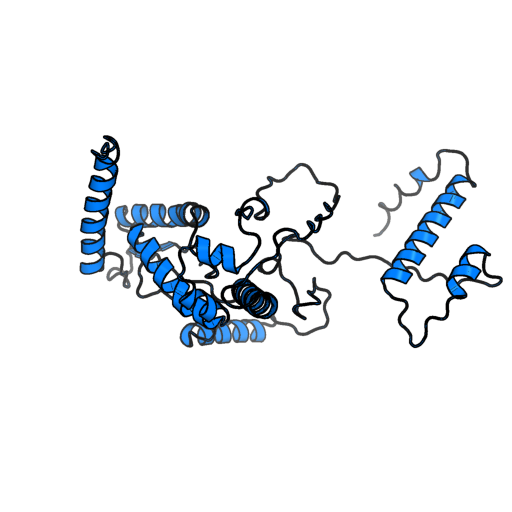 5.954 1.00 97.62 86 PRO A N 1
ATOM 717 C CA . PRO A 1 86 ? -11.178 2.905 5.520 1.00 97.62 86 PRO A CA 1
ATOM 718 C C . PRO A 1 86 ? -9.668 2.810 5.260 1.00 97.62 86 PRO A C 1
ATOM 720 O O . PRO A 1 86 ? -8.986 3.821 5.064 1.00 97.62 86 PRO A O 1
ATOM 723 N N . PHE A 1 87 ? -9.149 1.584 5.193 1.00 98.25 87 PHE A N 1
ATOM 724 C CA . PHE A 1 87 ? -7.736 1.338 4.912 1.00 98.25 87 PHE A CA 1
ATOM 725 C C . PHE A 1 87 ? -7.559 0.133 3.981 1.00 98.25 87 PHE A C 1
ATOM 727 O O . PHE A 1 87 ? -8.059 -0.950 4.270 1.00 98.25 87 PHE A O 1
ATOM 734 N N . GLY A 1 88 ? -6.849 0.323 2.867 1.00 97.56 88 GLY A N 1
ATOM 735 C CA . GLY A 1 88 ? -6.499 -0.738 1.915 1.00 97.56 88 GLY A CA 1
ATOM 736 C C . GLY A 1 88 ? -4.999 -1.038 1.908 1.00 97.56 88 GLY A C 1
ATOM 737 O O . GLY A 1 88 ? -4.213 -0.325 2.537 1.00 97.56 88 GLY A O 1
ATOM 738 N N . PHE A 1 89 ? -4.595 -2.060 1.157 1.00 97.56 89 PHE A N 1
ATOM 739 C CA . PHE A 1 89 ? -3.205 -2.510 1.073 1.00 97.56 89 PHE A CA 1
ATOM 740 C C . PHE A 1 89 ? -2.777 -2.704 -0.388 1.00 97.56 89 PHE A C 1
ATOM 742 O O . PHE A 1 89 ? -3.373 -3.505 -1.108 1.00 97.56 89 PHE A O 1
ATOM 749 N N . HIS A 1 90 ? -1.755 -1.965 -0.840 1.00 96.62 90 HIS A N 1
ATOM 750 C CA . HIS A 1 90 ? -1.280 -2.032 -2.224 1.00 96.62 90 HIS A CA 1
ATOM 751 C C . HIS A 1 90 ? -0.395 -3.263 -2.426 1.00 96.62 90 HIS A C 1
ATOM 753 O O . HIS A 1 90 ? 0.736 -3.316 -1.938 1.00 96.62 90 HIS A O 1
ATOM 759 N N . CYS A 1 91 ? -0.890 -4.225 -3.194 1.00 94.44 91 CYS A N 1
ATOM 760 C CA . CYS A 1 91 ? -0.126 -5.405 -3.600 1.00 94.44 91 CYS A CA 1
ATOM 761 C C . CYS A 1 91 ? 0.159 -5.430 -5.112 1.00 94.44 91 CYS A C 1
ATOM 763 O O . CYS A 1 91 ? 0.962 -6.228 -5.579 1.00 94.44 91 CYS A O 1
ATOM 765 N N . THR A 1 92 ? -0.476 -4.548 -5.883 1.00 92.25 92 THR A N 1
ATOM 766 C CA . THR A 1 92 ? -0.261 -4.412 -7.328 1.00 92.25 92 THR A CA 1
ATOM 767 C C . THR A 1 92 ? 1.049 -3.681 -7.600 1.00 92.25 92 THR A C 1
ATOM 769 O O . THR A 1 92 ? 1.332 -2.664 -6.974 1.00 92.25 92 THR A O 1
ATOM 772 N N . GLY A 1 93 ? 1.829 -4.163 -8.565 1.00 83.94 93 GLY A N 1
ATOM 773 C CA . GLY A 1 93 ? 3.048 -3.503 -9.034 1.00 83.94 93 GLY A CA 1
ATOM 774 C C . GLY A 1 93 ? 4.294 -4.376 -8.926 1.00 83.94 93 GLY A C 1
ATOM 775 O O . GLY A 1 93 ? 4.269 -5.482 -8.388 1.00 83.94 93 GLY A O 1
ATOM 776 N N . MET A 1 94 ? 5.405 -3.859 -9.447 1.00 85.75 94 MET A N 1
ATOM 777 C CA . MET A 1 94 ? 6.674 -4.585 -9.508 1.00 85.75 94 MET A CA 1
ATOM 778 C C . MET A 1 94 ? 7.458 -4.701 -8.194 1.00 85.75 94 MET A C 1
ATOM 780 O O . MET A 1 94 ? 8.228 -5.654 -8.102 1.00 85.75 94 MET A O 1
ATOM 784 N N . PRO A 1 95 ? 7.322 -3.829 -7.169 1.00 87.50 95 PRO A N 1
ATOM 785 C CA . PRO A 1 95 ? 8.188 -3.905 -5.989 1.00 87.50 95 PRO A CA 1
ATOM 786 C C . PRO A 1 95 ? 8.181 -5.257 -5.265 1.00 87.50 95 PRO A C 1
ATOM 788 O O . PRO A 1 95 ? 9.242 -5.726 -4.862 1.00 87.50 95 PRO A O 1
ATOM 791 N N . ILE A 1 96 ? 7.012 -5.895 -5.121 1.00 90.00 96 ILE A N 1
ATOM 792 C CA . ILE A 1 96 ? 6.893 -7.208 -4.464 1.00 90.00 96 ILE A CA 1
ATOM 793 C C . ILE A 1 96 ? 7.599 -8.275 -5.303 1.00 90.00 96 ILE A C 1
ATOM 795 O O . ILE A 1 96 ? 8.490 -8.961 -4.805 1.00 90.00 96 ILE A O 1
ATOM 799 N N . LYS A 1 97 ? 7.270 -8.347 -6.598 1.00 88.81 97 LYS A N 1
ATOM 800 C CA . LYS A 1 97 ? 7.874 -9.300 -7.534 1.00 88.81 97 LYS A CA 1
ATOM 801 C C . LYS A 1 97 ? 9.390 -9.121 -7.649 1.00 88.81 97 LYS A C 1
ATOM 803 O O . LYS A 1 97 ? 10.125 -10.097 -7.597 1.00 88.81 97 LYS A O 1
ATOM 808 N N . ALA A 1 98 ? 9.875 -7.884 -7.723 1.00 87.56 98 ALA A N 1
ATOM 809 C CA . ALA A 1 98 ? 11.301 -7.582 -7.789 1.00 87.56 98 ALA A CA 1
ATOM 810 C C . ALA A 1 98 ? 12.050 -8.045 -6.527 1.00 87.56 98 ALA A C 1
ATOM 812 O O . ALA A 1 98 ? 13.152 -8.586 -6.628 1.00 87.56 98 ALA A O 1
ATOM 813 N N . CYS A 1 99 ? 11.462 -7.868 -5.338 1.00 89.25 99 CYS A N 1
ATOM 814 C CA . CYS A 1 99 ? 12.023 -8.393 -4.093 1.00 89.25 99 CYS A CA 1
ATOM 815 C C . CYS A 1 99 ? 12.002 -9.930 -4.055 1.00 89.25 99 CYS A C 1
ATOM 817 O O . CYS A 1 99 ? 13.010 -10.528 -3.676 1.00 89.25 99 CYS A O 1
ATOM 819 N N . ALA A 1 100 ? 10.904 -10.559 -4.482 1.00 91.19 100 ALA A N 1
ATOM 820 C CA . ALA A 1 100 ? 10.773 -12.013 -4.555 1.00 91.19 100 ALA A CA 1
ATOM 821 C C . ALA A 1 100 ? 11.789 -12.633 -5.533 1.00 91.19 100 ALA A C 1
ATOM 823 O O . ALA A 1 100 ? 12.507 -13.566 -5.183 1.00 91.19 100 ALA A O 1
ATOM 824 N N . ASP A 1 101 ? 11.942 -12.059 -6.729 1.00 89.00 101 ASP A N 1
ATOM 825 C CA . ASP A 1 101 ? 12.895 -12.522 -7.743 1.00 89.00 101 ASP A CA 1
ATOM 826 C C . ASP A 1 101 ? 14.356 -12.286 -7.321 1.00 89.00 101 ASP A C 1
ATOM 828 O O . ASP A 1 101 ? 15.226 -13.117 -7.600 1.00 89.00 101 ASP A O 1
ATOM 832 N N . LYS A 1 102 ? 14.643 -11.194 -6.594 1.00 88.12 102 LYS A N 1
ATOM 833 C CA . LYS A 1 102 ? 15.961 -10.978 -5.973 1.00 88.12 102 LYS A CA 1
ATOM 834 C C . LYS A 1 102 ? 16.265 -12.074 -4.947 1.00 88.12 102 LYS A C 1
ATOM 836 O O . LYS A 1 102 ? 17.367 -12.614 -4.954 1.00 88.12 102 LYS A O 1
ATOM 841 N N . LEU A 1 103 ? 15.283 -12.444 -4.126 1.00 90.25 103 LEU A N 1
ATOM 842 C CA . LEU A 1 103 ? 15.412 -13.496 -3.118 1.00 90.25 103 LEU A CA 1
ATOM 843 C C . LEU A 1 103 ? 15.588 -14.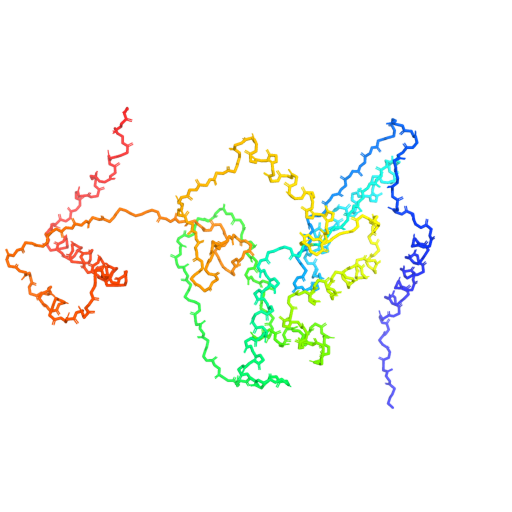885 -3.762 1.00 90.25 103 LEU A C 1
ATOM 845 O O . LEU A 1 103 ? 16.502 -15.612 -3.378 1.00 90.25 103 LEU A O 1
ATOM 849 N N . LYS A 1 104 ? 14.812 -15.212 -4.812 1.00 91.06 104 LYS A N 1
ATOM 850 C CA . LYS A 1 104 ? 15.007 -16.423 -5.641 1.00 91.06 104 LYS A CA 1
ATOM 851 C C . LYS A 1 104 ? 16.441 -16.520 -6.157 1.00 91.06 104 LYS A C 1
ATOM 853 O O . LYS A 1 104 ? 17.058 -17.580 -6.084 1.00 91.06 104 LYS A O 1
ATOM 858 N N . ARG A 1 105 ? 16.978 -15.412 -6.679 1.00 88.25 105 ARG A N 1
ATOM 859 C CA . ARG A 1 105 ? 18.339 -15.359 -7.227 1.00 88.25 105 ARG A CA 1
ATOM 860 C C . ARG A 1 105 ? 19.399 -15.561 -6.149 1.00 88.25 105 ARG A C 1
ATOM 862 O O . ARG A 1 105 ? 20.315 -16.345 -6.360 1.00 88.25 105 ARG A O 1
ATOM 869 N N . GLU A 1 106 ? 19.276 -14.876 -5.015 1.00 89.75 106 GLU A N 1
ATOM 870 C CA . GLU A 1 106 ? 20.210 -15.024 -3.893 1.00 89.75 106 GLU A CA 1
ATOM 871 C C . GLU A 1 106 ? 20.231 -16.470 -3.378 1.00 89.75 106 GLU A C 1
ATOM 873 O O . GLU A 1 106 ? 21.306 -17.033 -3.191 1.00 89.75 106 GLU A O 1
ATOM 878 N N . MET A 1 107 ? 19.065 -17.108 -3.247 1.00 89.44 107 MET A N 1
ATOM 879 C CA . MET A 1 107 ? 18.970 -18.518 -2.857 1.00 89.44 107 MET A CA 1
ATOM 880 C C . MET A 1 107 ? 19.596 -19.470 -3.884 1.00 89.44 107 MET A C 1
ATOM 882 O O . MET A 1 107 ? 20.232 -20.451 -3.505 1.00 89.44 107 MET A O 1
ATOM 886 N N . ALA A 1 108 ? 19.421 -19.194 -5.179 1.00 89.31 108 ALA A N 1
ATOM 887 C CA . ALA A 1 108 ? 19.983 -20.016 -6.248 1.00 89.31 108 ALA A CA 1
ATOM 888 C C . ALA A 1 108 ? 21.514 -19.894 -6.352 1.00 89.31 108 ALA A C 1
ATOM 890 O O . ALA A 1 108 ? 22.175 -20.872 -6.687 1.00 89.31 108 ALA A O 1
ATOM 891 N N . LEU A 1 109 ? 22.072 -18.709 -6.077 1.00 88.56 109 LEU A N 1
ATOM 892 C CA . LEU A 1 109 ? 23.512 -18.446 -6.176 1.00 88.56 109 LEU A CA 1
ATOM 893 C C . LEU A 1 109 ? 24.285 -18.840 -4.914 1.00 88.56 109 LEU A C 1
ATOM 895 O O . LEU A 1 109 ? 25.381 -19.379 -5.020 1.00 88.56 109 LEU A O 1
ATOM 899 N N . TYR A 1 110 ? 23.729 -18.561 -3.733 1.00 89.19 110 TYR A N 1
ATOM 900 C CA . TYR A 1 110 ? 24.459 -18.646 -2.464 1.00 89.19 110 TYR A CA 1
ATOM 901 C C . TYR A 1 110 ? 23.960 -19.765 -1.537 1.00 89.19 110 TYR A C 1
ATOM 903 O O . TYR A 1 110 ? 24.542 -19.977 -0.475 1.00 89.19 110 TYR A O 1
ATOM 911 N N . GLY A 1 111 ? 22.905 -20.494 -1.915 1.00 87.00 111 GLY A N 1
ATOM 912 C CA . GLY A 1 111 ? 22.330 -21.579 -1.116 1.00 87.00 111 GLY A CA 1
ATOM 913 C C . GLY A 1 111 ? 21.226 -21.129 -0.154 1.00 87.00 111 GLY A C 1
ATOM 914 O O . GLY A 1 111 ? 20.697 -20.020 -0.242 1.00 87.00 111 GLY A O 1
ATOM 915 N N . CYS A 1 112 ? 20.811 -22.025 0.750 1.00 82.62 112 CYS A N 1
ATOM 916 C CA . CYS A 1 112 ? 19.658 -21.792 1.619 1.00 82.62 112 CYS A CA 1
ATOM 917 C C . CYS A 1 112 ? 19.781 -22.482 3.000 1.00 82.62 112 CYS A C 1
ATOM 919 O O . CYS A 1 112 ? 19.283 -23.606 3.158 1.00 82.62 112 CYS A O 1
ATOM 921 N N . PRO A 1 113 ? 20.377 -21.828 4.017 1.00 81.69 113 PRO A N 1
ATOM 922 C CA . PRO A 1 113 ? 20.655 -20.387 4.100 1.00 81.69 113 PRO A CA 1
ATOM 923 C C . PRO A 1 113 ? 21.804 -19.925 3.180 1.00 81.69 113 PRO A C 1
ATOM 925 O O . PRO A 1 113 ? 22.740 -20.693 2.956 1.00 81.69 113 PRO A O 1
ATOM 928 N N . PRO A 1 114 ? 21.724 -18.705 2.613 1.00 84.88 114 PRO A N 1
ATOM 929 C CA . PRO A 1 114 ? 22.726 -18.193 1.690 1.00 84.88 114 PRO A CA 1
ATOM 930 C C . PRO A 1 114 ? 24.022 -17.814 2.411 1.00 84.88 114 PRO A C 1
ATOM 932 O O . PRO A 1 114 ? 23.999 -17.119 3.427 1.00 84.88 114 PRO A O 1
ATOM 935 N N . VAL A 1 115 ? 25.156 -18.223 1.843 1.00 84.00 115 VAL A N 1
ATOM 936 C CA . VAL A 1 115 ? 26.495 -17.802 2.277 1.00 84.00 115 VAL A CA 1
ATOM 937 C C . VAL A 1 115 ? 27.013 -16.753 1.297 1.00 84.00 115 VAL A C 1
ATOM 939 O O . VAL A 1 115 ? 27.370 -17.068 0.163 1.00 84.00 115 VAL A O 1
ATOM 942 N N . PHE A 1 116 ? 27.008 -15.489 1.719 1.00 85.25 116 PHE A N 1
ATOM 943 C CA . PHE A 1 116 ? 27.414 -14.367 0.873 1.00 85.25 116 PHE A CA 1
ATOM 944 C C . PHE A 1 116 ? 28.936 -14.150 0.897 1.00 85.25 116 PHE A C 1
ATOM 946 O O . PHE A 1 116 ? 29.549 -14.335 1.946 1.00 85.25 116 PHE A O 1
ATOM 953 N N . PRO A 1 117 ? 29.551 -13.713 -0.218 1.00 80.81 117 PRO A N 1
ATOM 954 C CA . PRO A 1 117 ? 30.963 -13.344 -0.243 1.00 80.81 117 PRO A CA 1
ATOM 955 C C . PRO A 1 117 ? 31.221 -12.062 0.566 1.00 80.81 117 PRO A C 1
ATOM 957 O O . PRO A 1 117 ? 30.475 -11.085 0.442 1.00 80.81 117 PRO A O 1
ATOM 960 N N . ASP A 1 118 ? 32.304 -12.054 1.352 1.00 69.06 118 ASP A N 1
ATOM 961 C CA . ASP A 1 118 ? 32.689 -10.941 2.240 1.00 69.06 118 ASP A CA 1
ATOM 962 C C . ASP A 1 118 ? 33.084 -9.659 1.480 1.00 69.06 118 ASP A C 1
ATOM 964 O O . ASP A 1 118 ? 32.963 -8.553 2.009 1.00 69.06 118 ASP A O 1
ATOM 968 N N . HIS A 1 119 ? 33.499 -9.781 0.212 1.00 55.59 119 HIS A N 1
ATOM 969 C CA . HIS A 1 119 ? 33.917 -8.659 -0.629 1.00 55.59 119 HIS A CA 1
ATOM 970 C C . HIS A 1 119 ? 33.479 -8.851 -2.087 1.00 55.59 119 HIS A C 1
ATOM 972 O O . HIS A 1 119 ? 34.098 -9.589 -2.845 1.00 55.59 119 HIS A O 1
ATOM 978 N N . GLU A 1 120 ? 32.443 -8.126 -2.505 1.00 50.50 120 GLU A N 1
ATOM 979 C CA . GLU A 1 120 ? 32.244 -7.778 -3.916 1.00 50.50 120 GLU A CA 1
ATOM 980 C C . GLU A 1 120 ? 32.338 -6.259 -4.036 1.00 50.50 120 GLU A C 1
ATOM 982 O O . GLU A 1 120 ? 31.634 -5.548 -3.302 1.00 50.50 120 GLU A O 1
ATOM 987 N N . GLU A 1 121 ? 33.212 -5.808 -4.943 1.00 38.00 121 GLU A N 1
ATOM 988 C CA . GLU A 1 121 ? 33.479 -4.411 -5.288 1.00 38.00 121 GLU A CA 1
ATOM 989 C C . GLU A 1 121 ? 32.179 -3.613 -5.421 1.00 38.00 121 GLU A C 1
ATOM 991 O O . GLU A 1 121 ? 31.189 -4.049 -6.018 1.00 38.00 121 GLU A O 1
ATOM 996 N N . GLU A 1 122 ? 32.171 -2.428 -4.819 1.00 35.44 122 GLU A N 1
ATOM 997 C CA . GLU A 1 122 ? 31.088 -1.475 -4.984 1.00 35.44 122 GLU A CA 1
ATOM 998 C C . GLU A 1 122 ? 30.930 -1.168 -6.476 1.00 35.44 122 GLU A C 1
ATOM 1000 O O . GLU A 1 122 ? 31.824 -0.602 -7.104 1.00 35.44 122 GLU A O 1
ATOM 1005 N N . PHE A 1 123 ? 29.768 -1.481 -7.055 1.00 32.78 123 PHE A N 1
ATOM 1006 C CA . PHE A 1 123 ? 29.341 -0.768 -8.251 1.00 32.78 123 PHE A CA 1
ATOM 1007 C C . PHE A 1 123 ? 29.191 0.698 -7.846 1.00 32.78 123 PHE A C 1
ATOM 1009 O O . PHE A 1 123 ? 28.177 1.095 -7.262 1.00 32.78 123 PHE A O 1
ATOM 1016 N N . VAL A 1 124 ? 30.230 1.486 -8.123 1.00 30.12 124 VAL A N 1
ATOM 1017 C CA . VAL A 1 124 ? 30.193 2.940 -8.048 1.00 30.12 124 VAL A CA 1
ATOM 1018 C C . VAL A 1 124 ? 29.007 3.371 -8.901 1.00 30.12 124 VAL A C 1
ATOM 1020 O O . VAL A 1 124 ? 29.009 3.230 -10.123 1.00 30.12 124 VAL A O 1
ATOM 1023 N N . LYS A 1 125 ? 27.944 3.845 -8.250 1.00 34.19 125 LYS A N 1
ATOM 1024 C CA . LYS A 1 125 ? 26.893 4.576 -8.948 1.00 34.19 125 LYS A CA 1
ATOM 1025 C C . LYS A 1 125 ? 27.559 5.836 -9.476 1.00 34.19 125 LYS A C 1
ATOM 1027 O O . LYS A 1 125 ? 27.886 6.711 -8.679 1.00 34.19 125 LYS A O 1
ATOM 1032 N N . GLU A 1 126 ? 27.790 5.910 -10.784 1.00 27.02 126 GLU A N 1
ATOM 1033 C CA . GLU A 1 126 ? 28.149 7.173 -11.421 1.00 27.02 126 GLU A CA 1
ATOM 1034 C C . GLU A 1 126 ? 27.093 8.209 -11.018 1.00 27.02 126 GLU A C 1
ATOM 1036 O O . GLU A 1 126 ? 25.891 8.026 -11.230 1.00 27.02 126 GLU A O 1
ATOM 1041 N N . GLU A 1 127 ? 27.529 9.268 -10.336 1.00 27.69 127 GLU A N 1
ATOM 1042 C CA . GLU A 1 127 ? 26.671 10.411 -10.078 1.00 27.69 127 GLU A CA 1
ATOM 1043 C C . GLU A 1 127 ? 26.349 11.063 -11.423 1.00 27.69 127 GLU A C 1
ATOM 1045 O O . GLU A 1 127 ? 27.201 11.705 -12.038 1.00 27.69 127 GLU A O 1
ATOM 1050 N N . ASP A 1 128 ? 25.102 10.917 -11.872 1.00 31.36 128 ASP A N 1
ATOM 1051 C CA . ASP A 1 128 ? 24.583 11.668 -13.008 1.00 31.36 128 ASP A CA 1
ATOM 1052 C C . ASP A 1 128 ? 24.719 13.172 -12.724 1.00 31.36 128 ASP A C 1
ATOM 1054 O O . ASP A 1 128 ? 23.977 13.775 -11.934 1.00 31.36 128 ASP A O 1
ATOM 1058 N N . THR A 1 129 ? 25.687 13.795 -13.392 1.00 30.61 129 THR A N 1
ATOM 1059 C CA . THR A 1 129 ? 25.914 15.240 -13.408 1.00 30.61 129 THR A CA 1
ATOM 1060 C C . THR A 1 129 ? 24.866 15.916 -14.291 1.00 30.61 129 THR A C 1
ATOM 1062 O O . THR A 1 129 ? 25.148 16.441 -15.362 1.00 30.61 129 THR A O 1
ATOM 1065 N N . VAL A 1 130 ? 23.614 15.937 -13.831 1.00 36.84 130 VAL A N 1
ATOM 1066 C CA . VAL A 1 130 ? 22.585 16.818 -14.403 1.00 36.84 130 VAL A CA 1
ATOM 1067 C C . VAL A 1 130 ? 22.682 18.191 -13.721 1.00 36.84 130 VAL A C 1
ATOM 1069 O O . VAL A 1 130 ? 22.626 18.253 -12.485 1.00 36.84 130 VAL A O 1
ATOM 1072 N N . PRO A 1 131 ? 22.802 19.310 -14.465 1.00 35.69 131 PRO A N 1
ATOM 1073 C CA . PRO A 1 131 ? 22.770 20.652 -13.887 1.00 35.69 131 PRO A CA 1
ATOM 1074 C C . PRO A 1 131 ? 21.456 20.882 -13.123 1.00 35.69 131 PRO A C 1
ATOM 1076 O O . PRO A 1 131 ? 20.369 20.843 -13.695 1.00 35.69 131 PRO A O 1
ATOM 1079 N N . LYS A 1 132 ? 21.547 21.086 -11.803 1.00 32.62 132 LYS A N 1
ATOM 1080 C CA . LYS A 1 132 ? 20.391 21.288 -10.914 1.00 32.62 132 LYS A CA 1
ATOM 1081 C C . LYS A 1 132 ? 19.965 22.756 -10.897 1.00 32.62 132 LYS A C 1
ATOM 1083 O O . LYS A 1 132 ? 20.733 23.612 -10.461 1.00 32.62 132 LYS A O 1
ATOM 1088 N N . ASP A 1 133 ? 18.712 23.012 -11.261 1.00 32.53 133 ASP A N 1
ATOM 1089 C CA . ASP A 1 133 ? 17.998 24.246 -10.921 1.00 32.53 133 ASP A CA 1
ATOM 1090 C C . ASP A 1 133 ? 17.775 24.306 -9.392 1.00 32.53 133 ASP A C 1
ATOM 1092 O O . ASP A 1 133 ? 17.319 23.343 -8.766 1.00 32.53 133 ASP A O 1
ATOM 1096 N N . LYS A 1 134 ? 18.167 25.420 -8.763 1.00 32.06 134 LYS A N 1
ATOM 1097 C CA . LYS A 1 134 ? 18.261 25.611 -7.301 1.00 32.06 134 LYS A CA 1
ATOM 1098 C C . LYS A 1 134 ? 16.928 26.008 -6.649 1.00 32.06 134 LYS A C 1
ATOM 1100 O O . LYS A 1 134 ? 16.922 26.706 -5.639 1.00 32.06 134 LYS A O 1
ATOM 1105 N N . SER A 1 135 ? 15.794 25.561 -7.180 1.00 38.34 135 SER A N 1
ATOM 1106 C CA . SER A 1 135 ? 14.483 26.012 -6.698 1.00 38.34 135 SER A CA 1
ATOM 1107 C C . SER A 1 135 ? 13.417 24.911 -6.644 1.00 38.34 135 SER A C 1
ATOM 1109 O O . SER A 1 135 ? 12.332 25.061 -7.186 1.00 38.34 135 SER A O 1
ATOM 1111 N N . LYS A 1 136 ? 13.687 23.793 -5.953 1.00 36.53 136 LYS A N 1
ATOM 1112 C CA . LYS A 1 136 ? 12.643 22.916 -5.368 1.00 36.53 136 LYS A CA 1
ATOM 1113 C C . LYS A 1 136 ? 13.256 21.926 -4.371 1.00 36.53 136 LYS A C 1
ATOM 1115 O O . LYS A 1 136 ? 14.265 21.282 -4.648 1.00 36.53 136 LYS A O 1
ATOM 1120 N N . GLY A 1 137 ? 12.666 21.856 -3.178 1.00 33.44 137 GLY A N 1
ATOM 1121 C CA . GLY A 1 137 ? 13.178 21.110 -2.027 1.00 33.44 137 GLY A CA 1
ATOM 1122 C C . GLY A 1 137 ? 13.382 19.620 -2.309 1.00 33.44 137 GLY A C 1
ATOM 1123 O O . GLY A 1 137 ? 12.450 18.899 -2.654 1.00 33.44 137 GLY A O 1
ATOM 1124 N N . LYS A 1 138 ? 14.620 19.157 -2.118 1.00 37.69 138 LYS A N 1
ATOM 1125 C CA . LYS A 1 138 ? 15.011 17.747 -2.170 1.00 37.69 138 LYS A CA 1
ATOM 1126 C C . LYS A 1 138 ? 14.551 17.023 -0.904 1.00 37.69 138 LYS A C 1
ATOM 1128 O O . LYS A 1 138 ? 15.131 17.219 0.160 1.00 37.69 138 LYS A O 1
ATOM 1133 N N . LYS A 1 139 ? 13.598 16.107 -1.039 1.00 33.56 139 LYS A N 1
ATOM 1134 C CA . LYS A 1 139 ? 13.548 14.884 -0.221 1.00 33.56 139 LYS A CA 1
ATOM 1135 C C . LYS A 1 139 ? 13.290 13.702 -1.152 1.00 33.56 139 LYS A C 1
ATOM 1137 O O . LYS A 1 139 ? 12.181 13.196 -1.254 1.00 33.56 139 LYS A O 1
ATOM 1142 N N . SER A 1 140 ? 14.324 13.323 -1.897 1.00 39.59 140 SER A N 1
ATOM 1143 C CA . SER A 1 140 ? 14.340 12.118 -2.721 1.00 39.59 140 SER A CA 1
ATOM 1144 C C . SER A 1 140 ? 14.374 10.875 -1.822 1.00 39.59 140 SER A C 1
ATOM 1146 O O . SER A 1 140 ? 15.206 10.769 -0.920 1.00 39.59 140 SER A O 1
ATOM 1148 N N . LYS A 1 141 ? 13.490 9.908 -2.102 1.00 39.06 141 LYS A N 1
ATOM 1149 C CA . LYS A 1 141 ? 13.373 8.591 -1.436 1.00 39.06 141 LYS A CA 1
ATOM 1150 C C . LYS A 1 141 ? 14.679 7.776 -1.393 1.00 39.06 141 LYS A C 1
ATOM 1152 O O . LYS A 1 141 ? 14.757 6.794 -0.663 1.00 39.06 141 LYS A O 1
ATOM 1157 N N . ALA A 1 142 ? 15.704 8.181 -2.143 1.00 33.91 142 ALA A N 1
ATOM 1158 C CA . ALA A 1 142 ? 17.008 7.526 -2.204 1.00 33.91 142 ALA A CA 1
ATOM 1159 C C . ALA A 1 142 ? 17.778 7.543 -0.868 1.00 33.91 142 ALA A C 1
ATOM 1161 O O . ALA A 1 142 ? 18.547 6.625 -0.610 1.00 33.91 142 ALA A O 1
ATOM 1162 N N . VAL A 1 143 ? 17.550 8.536 0.002 1.00 28.47 143 VAL A N 1
ATOM 1163 C CA . VAL A 1 143 ? 18.312 8.676 1.263 1.00 28.47 143 VAL A CA 1
ATOM 1164 C C . VAL A 1 143 ? 17.772 7.774 2.388 1.00 28.47 143 VAL A C 1
ATOM 1166 O O . VAL A 1 143 ? 18.455 7.543 3.375 1.00 28.47 143 VAL A O 1
ATOM 1169 N N . ALA A 1 144 ? 16.573 7.199 2.246 1.00 31.69 144 ALA A N 1
ATOM 1170 C CA . ALA A 1 144 ? 15.959 6.373 3.294 1.00 31.69 144 ALA A CA 1
ATOM 1171 C C . ALA A 1 144 ? 16.249 4.859 3.170 1.00 31.69 144 ALA A C 1
ATOM 1173 O O . ALA A 1 144 ? 15.676 4.074 3.920 1.00 31.69 144 ALA A O 1
ATOM 1174 N N . LYS A 1 145 ? 17.105 4.434 2.226 1.00 39.72 145 LYS A N 1
ATOM 1175 C CA . LYS A 1 145 ? 17.408 3.012 1.950 1.00 39.72 145 LYS A CA 1
ATOM 1176 C C . LYS A 1 145 ? 18.843 2.576 2.280 1.00 39.72 145 LYS A C 1
ATOM 1178 O O . LYS A 1 145 ? 19.258 1.508 1.846 1.00 39.72 145 LYS A O 1
ATOM 1183 N N . THR A 1 146 ? 19.602 3.335 3.063 1.00 32.88 146 THR A N 1
ATOM 1184 C CA . THR A 1 146 ? 20.881 2.866 3.628 1.00 32.88 146 THR A CA 1
ATOM 1185 C C . THR A 1 146 ? 20.634 2.073 4.911 1.00 32.88 146 THR A C 1
ATOM 1187 O O . THR A 1 146 ? 20.982 2.495 6.009 1.00 32.88 146 THR A O 1
ATOM 1190 N N . GLY A 1 147 ? 19.972 0.923 4.773 1.00 41.53 147 GLY A N 1
ATOM 1191 C CA . GLY A 1 147 ? 20.078 -0.140 5.768 1.00 41.53 147 GLY A CA 1
ATOM 1192 C C . GLY A 1 147 ? 21.411 -0.861 5.577 1.00 41.53 147 GLY A C 1
ATOM 1193 O O . GLY A 1 147 ? 21.867 -1.021 4.450 1.00 41.53 147 GLY A O 1
ATOM 1194 N N . THR A 1 148 ? 22.022 -1.311 6.667 1.00 51.34 148 THR A N 1
ATOM 1195 C CA . THR A 1 148 ? 23.312 -2.026 6.732 1.00 51.34 148 THR A CA 1
ATOM 1196 C C . THR A 1 148 ? 23.354 -3.346 5.937 1.00 51.34 148 THR A C 1
ATOM 1198 O O . THR A 1 148 ? 24.398 -3.982 5.861 1.00 51.34 148 THR A O 1
ATOM 1201 N N . ALA A 1 149 ? 22.230 -3.773 5.355 1.00 61.62 149 ALA A N 1
ATOM 1202 C CA . ALA A 1 149 ? 22.057 -5.037 4.649 1.00 61.62 149 ALA A CA 1
ATOM 1203 C C . ALA A 1 149 ? 22.114 -4.846 3.122 1.00 61.62 149 ALA A C 1
ATOM 1205 O O . ALA A 1 149 ? 21.286 -4.140 2.540 1.00 61.62 149 ALA A O 1
ATOM 1206 N N . LYS A 1 150 ? 23.079 -5.510 2.469 1.00 77.50 150 LYS A N 1
ATOM 1207 C CA . LYS A 1 150 ? 23.306 -5.466 1.008 1.00 77.50 150 LYS A CA 1
ATOM 1208 C C . LYS A 1 150 ? 22.346 -6.408 0.260 1.00 77.50 150 LYS A C 1
ATOM 1210 O O . LYS A 1 150 ? 21.851 -6.089 -0.830 1.00 77.50 150 LYS A O 1
ATOM 1215 N N . TYR A 1 151 ? 22.031 -7.545 0.877 1.00 85.38 151 TYR A N 1
ATOM 1216 C CA . TYR A 1 151 ? 21.228 -8.620 0.290 1.00 85.38 151 TYR A CA 1
ATOM 1217 C C . TYR A 1 151 ? 19.779 -8.601 0.780 1.00 85.38 151 TYR A C 1
ATOM 1219 O O . TYR A 1 151 ? 19.488 -8.182 1.902 1.00 85.38 151 TYR A O 1
ATOM 1227 N N . GLN A 1 152 ? 18.850 -9.048 -0.067 1.00 88.19 152 GLN A N 1
ATOM 1228 C CA . GLN A 1 152 ? 17.433 -9.124 0.285 1.00 88.19 152 GLN A CA 1
ATOM 1229 C C . GLN A 1 152 ? 17.210 -10.086 1.453 1.00 88.19 152 GLN A C 1
ATOM 1231 O O . GLN A 1 152 ? 16.458 -9.750 2.364 1.00 88.19 152 GLN A O 1
ATOM 1236 N N . TRP A 1 153 ? 17.900 -11.228 1.474 1.00 88.62 153 TRP A N 1
ATOM 1237 C CA . TRP A 1 153 ? 17.840 -12.182 2.584 1.00 88.62 153 TRP A CA 1
ATOM 1238 C C . TRP A 1 153 ? 18.158 -11.531 3.940 1.00 88.62 153 TRP A C 1
ATOM 1240 O O . TRP A 1 153 ? 17.406 -11.684 4.900 1.00 88.62 153 TRP A O 1
ATOM 1250 N N . GLN A 1 154 ? 19.220 -10.723 4.000 1.00 88.38 154 GLN A N 1
ATOM 1251 C CA . GLN A 1 154 ? 19.624 -10.004 5.214 1.00 88.38 154 GLN A CA 1
ATOM 1252 C C . GLN A 1 154 ? 18.570 -8.979 5.659 1.00 88.38 154 GLN A C 1
ATOM 1254 O O . GLN A 1 154 ? 18.334 -8.805 6.853 1.00 88.38 154 GLN A O 1
ATOM 1259 N N . ILE A 1 155 ? 17.897 -8.315 4.710 1.00 88.75 155 ILE A N 1
ATOM 1260 C CA . ILE A 1 155 ? 16.784 -7.401 5.016 1.00 88.75 155 ILE A CA 1
ATOM 1261 C C . ILE A 1 155 ? 15.618 -8.176 5.645 1.00 88.75 155 ILE A C 1
ATOM 1263 O O . ILE A 1 155 ? 15.022 -7.705 6.612 1.00 88.75 155 ILE A O 1
ATOM 1267 N N . MET A 1 156 ? 15.308 -9.372 5.138 1.00 90.06 156 MET A N 1
ATOM 1268 C CA . MET A 1 156 ? 14.247 -10.226 5.685 1.00 90.06 156 MET A CA 1
ATOM 1269 C C . MET A 1 156 ? 14.580 -10.706 7.106 1.00 90.06 156 MET A C 1
ATOM 1271 O O . MET A 1 156 ? 13.719 -10.647 7.984 1.00 90.06 156 MET A O 1
ATOM 1275 N N . GLN A 1 157 ? 15.838 -11.075 7.370 1.00 88.88 157 GLN A N 1
ATOM 1276 C CA . GLN A 1 157 ? 16.314 -11.395 8.724 1.00 88.88 157 GLN A CA 1
ATOM 1277 C C . GLN A 1 157 ? 16.208 -10.184 9.665 1.00 88.88 157 GLN A C 1
ATOM 1279 O O . GLN A 1 157 ? 15.725 -10.314 10.788 1.00 88.88 157 GLN A O 1
ATOM 1284 N N . ALA A 1 158 ? 16.578 -8.985 9.203 1.00 87.62 158 ALA A N 1
ATOM 1285 C CA . ALA A 1 158 ? 16.468 -7.753 9.990 1.00 87.62 158 ALA A CA 1
ATOM 1286 C C . ALA A 1 158 ? 15.011 -7.368 10.321 1.00 87.62 158 ALA A C 1
ATOM 1288 O O . ALA A 1 158 ? 14.762 -6.679 11.309 1.00 87.62 158 ALA A O 1
ATOM 1289 N N . LEU A 1 159 ? 14.038 -7.836 9.529 1.00 86.50 159 LEU A N 1
ATOM 1290 C CA . LEU A 1 159 ? 12.606 -7.722 9.831 1.00 86.50 159 LEU A CA 1
ATOM 1291 C C . LEU A 1 159 ? 12.124 -8.735 10.889 1.00 86.50 159 LEU A C 1
ATOM 1293 O O . LEU A 1 159 ? 10.942 -8.720 11.243 1.00 86.50 159 LEU A O 1
ATOM 1297 N N . GLY A 1 160 ? 13.012 -9.600 11.389 1.00 86.38 160 GLY A N 1
ATOM 1298 C CA . GLY A 1 160 ? 12.706 -10.637 12.373 1.00 86.38 160 GLY A CA 1
ATOM 1299 C C . GLY A 1 160 ? 11.949 -11.829 11.787 1.00 86.38 160 GLY A C 1
ATOM 1300 O O . GLY A 1 160 ? 11.175 -12.460 12.502 1.00 86.38 160 GLY A O 1
ATOM 1301 N N . ILE A 1 161 ? 12.109 -12.097 10.488 1.00 89.31 161 ILE A N 1
ATOM 1302 C CA . ILE A 1 161 ? 11.472 -13.230 9.807 1.00 89.31 161 ILE A CA 1
ATOM 1303 C C . ILE A 1 161 ? 12.356 -14.476 9.994 1.00 89.31 161 ILE A C 1
ATOM 1305 O O . ILE A 1 161 ? 13.538 -14.410 9.646 1.00 89.31 161 ILE A O 1
ATOM 1309 N N . PRO A 1 162 ? 11.825 -15.592 10.530 1.00 89.19 162 PRO A N 1
ATOM 1310 C CA . PRO A 1 162 ? 12.566 -16.847 10.676 1.00 89.19 162 PRO A CA 1
ATOM 1311 C C . PRO A 1 162 ? 13.102 -17.379 9.340 1.00 89.19 162 PRO A C 1
ATOM 1313 O O . PRO A 1 162 ? 12.422 -17.294 8.318 1.00 89.19 162 PRO A O 1
ATOM 1316 N N . GLU A 1 163 ? 14.312 -17.946 9.325 1.00 85.88 163 GLU A N 1
ATOM 1317 C CA . GLU A 1 163 ? 14.990 -18.371 8.086 1.00 85.88 163 GLU A CA 1
ATOM 1318 C C . GLU A 1 163 ? 14.239 -19.446 7.293 1.00 85.88 163 GLU A C 1
ATOM 1320 O O . GLU A 1 163 ? 14.283 -19.462 6.061 1.00 85.88 163 GLU A O 1
ATOM 1325 N N . ASP A 1 164 ? 13.533 -20.335 7.987 1.00 87.44 164 ASP A N 1
ATOM 1326 C CA . ASP A 1 164 ? 12.655 -21.348 7.405 1.00 87.44 164 ASP A CA 1
ATOM 1327 C C . ASP A 1 164 ? 11.467 -20.721 6.660 1.00 87.44 164 ASP A C 1
ATOM 1329 O O . ASP A 1 164 ? 10.993 -21.264 5.659 1.00 87.44 164 ASP A O 1
ATOM 1333 N N . GLU A 1 165 ? 11.033 -19.541 7.098 1.00 91.56 165 GLU A N 1
ATOM 1334 C CA . GLU A 1 165 ? 9.954 -18.784 6.482 1.00 91.56 165 GLU A CA 1
ATOM 1335 C C . GLU A 1 165 ? 10.443 -17.901 5.326 1.00 91.56 165 GLU A C 1
ATOM 1337 O O . GLU A 1 165 ? 9.736 -17.773 4.327 1.00 91.56 165 GLU A O 1
ATOM 1342 N N . ILE A 1 166 ? 11.670 -17.358 5.397 1.00 91.31 166 ILE A N 1
ATOM 1343 C CA . ILE A 1 166 ? 12.247 -16.492 4.346 1.00 91.31 166 ILE A CA 1
ATOM 1344 C C . ILE A 1 166 ? 12.207 -17.177 2.970 1.00 91.31 166 ILE A C 1
ATOM 1346 O O . ILE A 1 166 ? 11.908 -16.529 1.967 1.00 91.31 166 ILE A O 1
ATOM 1350 N N . LYS A 1 167 ? 12.418 -18.498 2.918 1.00 91.44 167 LYS A N 1
ATOM 1351 C CA . LYS A 1 167 ? 12.377 -19.292 1.676 1.00 91.44 167 LYS A CA 1
ATOM 1352 C C . LYS A 1 167 ? 11.049 -19.159 0.927 1.00 91.44 167 LYS A C 1
ATOM 1354 O O . LYS A 1 167 ? 11.030 -19.175 -0.300 1.00 91.44 167 LYS A O 1
ATOM 1359 N N . LYS A 1 168 ? 9.941 -19.013 1.658 1.00 94.19 168 LYS A N 1
ATOM 1360 C CA . LYS A 1 168 ? 8.589 -18.918 1.089 1.00 94.19 168 LYS A CA 1
ATOM 1361 C C . LYS A 1 168 ? 8.355 -17.592 0.370 1.00 94.19 168 LYS A C 1
ATOM 1363 O O . LYS A 1 168 ? 7.561 -17.550 -0.556 1.00 94.19 168 LYS A O 1
ATOM 1368 N N . PHE A 1 169 ? 9.106 -16.541 0.711 1.00 93.62 169 PHE A N 1
ATOM 1369 C CA . PHE A 1 169 ? 9.051 -15.241 0.029 1.00 93.62 169 PHE A CA 1
ATOM 1370 C C . PHE A 1 169 ? 9.704 -15.242 -1.354 1.00 93.62 169 PHE A C 1
ATOM 1372 O O . PHE A 1 169 ? 9.697 -14.216 -2.036 1.00 93.62 169 PHE A O 1
ATOM 1379 N N . ALA A 1 170 ? 10.259 -16.374 -1.790 1.00 91.06 170 ALA A N 1
ATOM 1380 C CA . ALA A 1 170 ? 10.477 -16.594 -3.207 1.00 91.06 170 ALA A CA 1
ATOM 1381 C C . ALA A 1 170 ? 9.138 -16.528 -3.961 1.00 91.06 170 ALA A C 1
ATOM 1383 O O . ALA A 1 170 ? 9.085 -15.948 -5.031 1.00 91.06 170 ALA A O 1
ATOM 1384 N N . ASP A 1 171 ? 8.042 -17.046 -3.416 1.00 91.50 171 ASP A N 1
ATOM 1385 C CA . ASP A 1 171 ? 6.721 -16.873 -4.019 1.00 91.50 171 ASP A CA 1
ATOM 1386 C C . ASP A 1 171 ? 6.171 -15.475 -3.702 1.00 91.50 171 ASP A C 1
ATOM 1388 O O . ASP A 1 171 ? 6.016 -15.111 -2.535 1.00 91.50 171 ASP A O 1
ATOM 1392 N N . GLU A 1 172 ? 5.870 -14.681 -4.733 1.00 90.06 172 GLU A N 1
ATOM 1393 C CA . GLU A 1 172 ? 5.251 -13.365 -4.590 1.00 90.06 172 GLU A CA 1
ATOM 1394 C C . GLU A 1 172 ? 3.896 -13.406 -3.866 1.00 90.06 172 GLU A C 1
ATOM 1396 O O . GLU A 1 172 ? 3.575 -12.459 -3.147 1.00 90.06 172 GLU A O 1
ATOM 1401 N N . VAL A 1 173 ? 3.126 -14.493 -3.987 1.00 91.38 173 VAL A N 1
ATOM 1402 C CA . VAL A 1 173 ? 1.820 -14.640 -3.325 1.00 91.38 173 VAL A CA 1
ATOM 1403 C C . VAL A 1 173 ? 1.993 -14.703 -1.810 1.00 91.38 173 VAL A C 1
ATOM 1405 O O . VAL A 1 173 ? 1.211 -14.103 -1.074 1.00 91.38 173 VAL A O 1
ATOM 1408 N N . TYR A 1 174 ? 3.085 -15.301 -1.325 1.00 94.31 174 TYR A N 1
ATOM 1409 C CA . TYR A 1 174 ? 3.361 -15.382 0.110 1.00 94.31 174 TYR A CA 1
ATOM 1410 C C . TYR A 1 174 ? 3.491 -14.001 0.773 1.00 94.31 174 TYR A C 1
ATOM 1412 O O . TYR A 1 174 ? 3.158 -13.821 1.945 1.00 94.31 174 TYR A O 1
ATOM 1420 N N . TRP A 1 175 ? 3.920 -12.982 0.023 1.00 94.25 175 TRP A N 1
ATOM 1421 C CA . TRP A 1 175 ? 3.995 -11.608 0.525 1.00 94.25 175 TRP A CA 1
ATOM 1422 C C . TRP A 1 175 ? 2.607 -11.044 0.845 1.00 94.25 175 TRP A C 1
ATOM 1424 O O . TRP A 1 175 ? 2.458 -10.309 1.826 1.00 94.25 175 TRP A O 1
ATOM 1434 N N . LEU A 1 176 ? 1.606 -11.395 0.028 1.00 93.12 176 LEU A N 1
ATOM 1435 C CA . LEU A 1 176 ? 0.214 -10.961 0.169 1.00 93.12 176 LEU A CA 1
ATOM 1436 C C . LEU A 1 176 ? -0.461 -11.623 1.373 1.00 93.12 176 LEU A C 1
ATOM 1438 O O . LEU A 1 176 ? -1.333 -11.009 1.984 1.00 93.12 176 LEU A O 1
ATOM 1442 N N . ASP A 1 177 ? -0.025 -12.822 1.749 1.00 92.88 177 ASP A N 1
ATOM 1443 C CA . ASP A 1 177 ? -0.518 -13.507 2.944 1.00 92.88 177 ASP A CA 1
ATOM 1444 C C . ASP A 1 177 ? 0.205 -13.037 4.211 1.00 92.88 177 ASP A C 1
ATOM 1446 O O . ASP A 1 177 ? -0.386 -12.962 5.289 1.00 92.88 177 ASP A O 1
ATOM 1450 N N . TYR A 1 178 ? 1.484 -12.668 4.100 1.00 94.81 178 TYR A N 1
ATOM 1451 C CA . TYR A 1 178 ? 2.309 -12.346 5.260 1.00 94.81 178 TYR A CA 1
ATOM 1452 C C . TYR A 1 178 ? 2.194 -10.888 5.726 1.00 94.81 178 TYR A C 1
ATOM 1454 O O . TYR A 1 178 ? 1.983 -10.618 6.914 1.00 94.81 178 TYR A O 1
ATOM 1462 N N . PHE A 1 179 ? 2.376 -9.916 4.825 1.00 95.81 179 PHE A N 1
ATOM 1463 C CA . PHE A 1 179 ? 2.505 -8.506 5.216 1.00 95.81 179 PHE A CA 1
ATOM 1464 C C . PHE A 1 179 ? 1.176 -7.814 5.553 1.00 95.81 179 PHE A C 1
ATOM 1466 O O . PHE A 1 179 ? 1.143 -7.119 6.573 1.00 95.81 179 PHE A O 1
ATOM 1473 N N . PRO A 1 180 ? 0.073 -7.988 4.798 1.00 96.12 180 PRO A N 1
ATOM 1474 C CA . PRO A 1 180 ? -1.185 -7.303 5.095 1.00 96.12 180 PRO A CA 1
ATOM 1475 C C . PRO A 1 180 ? -1.766 -7.612 6.486 1.00 96.12 180 PRO A C 1
ATOM 1477 O O . PRO A 1 180 ? -2.091 -6.658 7.198 1.00 96.12 180 PRO A O 1
ATOM 1480 N N . PRO A 1 181 ? -1.845 -8.875 6.966 1.00 96.25 181 PRO A N 1
ATOM 1481 C CA . PRO A 1 181 ? -2.338 -9.150 8.320 1.00 96.25 181 PRO A CA 1
ATOM 1482 C C . PRO A 1 181 ? -1.471 -8.511 9.409 1.00 96.25 181 PRO A C 1
ATOM 1484 O O . PRO A 1 181 ? -1.981 -7.988 10.401 1.00 96.25 181 PRO A O 1
ATOM 1487 N N . ARG A 1 182 ? -0.153 -8.492 9.199 1.00 96.00 182 ARG A N 1
ATOM 1488 C CA . ARG A 1 182 ? 0.811 -7.851 10.098 1.00 96.00 182 ARG A CA 1
ATOM 1489 C C . ARG A 1 182 ? 0.672 -6.330 10.104 1.00 96.00 182 ARG A C 1
ATOM 1491 O O . ARG A 1 182 ? 0.714 -5.733 11.173 1.00 96.00 182 ARG A O 1
ATOM 1498 N N . ALA A 1 183 ? 0.436 -5.715 8.946 1.00 97.00 183 ALA A N 1
ATOM 1499 C CA . ALA A 1 183 ? 0.154 -4.287 8.848 1.00 97.00 183 ALA A CA 1
ATOM 1500 C C . ALA A 1 183 ? -1.147 -3.919 9.580 1.00 97.00 183 ALA A C 1
ATOM 1502 O O . ALA A 1 183 ? -1.173 -2.926 10.302 1.00 97.00 183 ALA A O 1
ATOM 1503 N N . VAL A 1 184 ? -2.202 -4.738 9.468 1.00 97.25 184 VAL A N 1
ATOM 1504 C CA . VAL A 1 184 ? -3.427 -4.566 10.270 1.00 97.25 184 VAL A CA 1
ATOM 1505 C C . VAL A 1 184 ? -3.105 -4.632 11.763 1.00 97.25 184 VAL A C 1
ATOM 1507 O O . VAL A 1 184 ? -3.535 -3.754 12.504 1.00 97.25 184 VAL A O 1
ATOM 1510 N N . ALA A 1 185 ? -2.339 -5.631 12.211 1.00 96.75 185 ALA A N 1
ATOM 1511 C CA . ALA A 1 185 ? -1.979 -5.777 13.621 1.00 96.75 185 ALA A CA 1
ATOM 1512 C C . ALA A 1 185 ? -1.187 -4.565 14.148 1.00 96.75 185 ALA A C 1
ATOM 1514 O O . ALA A 1 185 ? -1.503 -4.041 15.215 1.00 96.75 185 ALA A O 1
ATOM 1515 N N . ASP A 1 186 ? -0.209 -4.079 13.379 1.00 96.81 186 ASP A N 1
ATOM 1516 C CA . ASP A 1 186 ? 0.602 -2.911 13.736 1.00 96.81 186 ASP A CA 1
ATOM 1517 C C . ASP A 1 186 ? -0.253 -1.632 13.825 1.00 96.81 186 ASP A C 1
ATOM 1519 O O . ASP A 1 186 ? -0.116 -0.847 14.764 1.00 96.81 186 ASP A O 1
ATOM 1523 N N . LEU A 1 187 ? -1.177 -1.432 12.880 1.00 97.19 187 LEU A N 1
ATOM 1524 C CA . LEU A 1 187 ? -2.075 -0.273 12.861 1.00 97.19 187 LEU A CA 1
ATOM 1525 C C . LEU A 1 187 ? -3.149 -0.340 13.959 1.00 97.19 187 LEU A C 1
ATOM 1527 O O . LEU A 1 187 ? -3.463 0.684 14.567 1.00 97.19 187 LEU A O 1
ATOM 1531 N N . LYS A 1 188 ? -3.673 -1.533 14.269 1.00 96.38 188 LYS A N 1
ATOM 1532 C CA . LYS A 1 188 ? -4.557 -1.746 15.426 1.00 96.38 188 LYS A CA 1
ATOM 1533 C C . LYS A 1 188 ? -3.835 -1.453 16.736 1.00 96.38 188 LYS A C 1
ATOM 1535 O O . LYS A 1 188 ? -4.390 -0.758 17.578 1.00 96.38 188 LYS A O 1
ATOM 1540 N N . ARG A 1 189 ? -2.575 -1.882 16.867 1.00 96.38 189 ARG A N 1
ATOM 1541 C CA . ARG A 1 189 ? -1.722 -1.569 18.024 1.00 96.38 189 ARG A CA 1
ATOM 1542 C C . ARG A 1 189 ? -1.411 -0.074 18.141 1.00 96.38 189 ARG A C 1
ATOM 1544 O O . ARG A 1 189 ? -1.250 0.425 19.248 1.00 96.38 189 ARG A O 1
ATOM 1551 N N . MET A 1 190 ? -1.352 0.654 17.024 1.00 96.31 190 MET A N 1
ATOM 1552 C CA . MET A 1 190 ? -1.287 2.122 17.028 1.00 96.31 190 MET A CA 1
ATOM 1553 C C . MET A 1 190 ? -2.619 2.766 17.468 1.00 96.31 190 MET A C 1
ATOM 1555 O O . MET A 1 190 ? -2.624 3.910 17.915 1.00 96.31 190 MET A O 1
ATOM 1559 N N . GLY A 1 191 ? -3.742 2.049 17.367 1.00 96.25 191 GLY A N 1
ATOM 1560 C CA . GLY A 1 191 ? -5.059 2.507 17.808 1.00 96.25 191 GLY A CA 1
ATOM 1561 C C . GLY A 1 191 ? -5.760 3.444 16.826 1.00 96.25 191 GLY A C 1
ATOM 1562 O O . GLY A 1 191 ? -6.470 4.348 17.263 1.00 96.25 191 GLY A O 1
ATOM 1563 N N . ILE A 1 192 ? -5.546 3.276 15.516 1.00 96.50 192 ILE A N 1
ATOM 1564 C CA . ILE A 1 192 ? -6.188 4.128 14.502 1.00 96.50 192 ILE A CA 1
ATOM 1565 C C . ILE A 1 192 ? -7.697 3.854 14.371 1.00 96.50 192 ILE A C 1
ATOM 1567 O O . ILE A 1 192 ? -8.148 2.718 14.512 1.00 96.50 192 ILE A O 1
ATOM 1571 N N . HIS A 1 193 ? -8.482 4.890 14.064 1.00 96.12 193 HIS A N 1
ATOM 1572 C CA . HIS A 1 193 ? -9.950 4.844 14.014 1.00 96.12 193 HIS A CA 1
ATOM 1573 C C . HIS A 1 193 ? -10.468 4.355 12.652 1.00 96.12 193 HIS A C 1
ATOM 1575 O O . HIS A 1 193 ? -11.164 5.093 11.948 1.00 96.12 193 HIS A O 1
ATOM 1581 N N . VAL A 1 194 ? -10.105 3.127 12.277 1.00 97.25 194 VAL A N 1
ATOM 1582 C CA . VAL A 1 194 ? -10.412 2.533 10.967 1.00 97.25 194 VAL A CA 1
ATOM 1583 C C . VAL A 1 194 ? -11.556 1.520 11.033 1.00 97.25 194 VAL A C 1
ATOM 1585 O O . VAL A 1 194 ? -11.613 0.703 11.948 1.00 97.25 194 VAL A O 1
ATOM 1588 N N . ASP A 1 195 ? -12.414 1.524 10.008 1.00 97.56 195 ASP A N 1
ATOM 1589 C CA . ASP A 1 195 ? -13.384 0.448 9.753 1.00 97.56 195 ASP A CA 1
ATOM 1590 C C . ASP A 1 195 ? -12.688 -0.712 9.017 1.00 97.56 195 ASP A C 1
ATOM 1592 O O . ASP A 1 195 ? -12.479 -0.681 7.797 1.00 97.56 195 ASP A O 1
ATOM 1596 N N . TRP A 1 196 ? -12.296 -1.740 9.772 1.00 96.81 196 TRP A N 1
ATOM 1597 C CA . TRP A 1 196 ? -11.530 -2.879 9.259 1.00 96.81 196 TRP A CA 1
ATOM 1598 C C . TRP A 1 196 ? -12.342 -3.844 8.394 1.00 96.81 196 TRP A C 1
ATOM 1600 O O . TRP A 1 196 ? -11.734 -4.648 7.683 1.00 96.81 196 TRP A O 1
ATOM 1610 N N . ARG A 1 197 ? -13.680 -3.761 8.389 1.00 96.94 197 ARG A N 1
ATOM 1611 C CA . ARG A 1 197 ? -14.535 -4.565 7.495 1.00 96.94 197 ARG A CA 1
ATOM 1612 C C . ARG A 1 197 ? -14.316 -4.202 6.028 1.00 96.94 197 ARG A C 1
ATOM 1614 O O . ARG A 1 197 ? -14.556 -5.008 5.138 1.00 96.94 197 ARG A O 1
ATOM 1621 N N . ARG A 1 198 ? -13.829 -2.983 5.779 1.00 97.12 198 ARG A N 1
ATOM 1622 C CA . ARG A 1 198 ? -13.602 -2.406 4.446 1.00 97.12 198 ARG A CA 1
ATOM 1623 C C . ARG A 1 198 ? -12.158 -2.556 3.962 1.00 97.12 198 ARG A C 1
ATOM 1625 O O . ARG A 1 198 ? -11.769 -1.889 3.005 1.00 97.12 198 ARG A O 1
ATOM 1632 N N . LYS A 1 199 ? -11.349 -3.390 4.623 1.00 96.69 199 LYS A N 1
ATOM 1633 C CA . LYS A 1 199 ? -9.972 -3.671 4.200 1.00 96.69 199 LYS A CA 1
ATOM 1634 C C . LYS A 1 199 ? -9.946 -4.584 2.975 1.00 96.69 199 LYS A C 1
ATOM 1636 O O . LYS A 1 199 ? -10.752 -5.501 2.862 1.00 96.69 199 LYS A O 1
ATOM 1641 N N . PHE A 1 200 ? -8.988 -4.365 2.083 1.00 97.38 200 PHE A N 1
ATOM 1642 C CA . PHE A 1 200 ? -8.803 -5.185 0.888 1.00 97.38 200 PHE A CA 1
ATOM 1643 C C . PHE A 1 200 ? -7.354 -5.130 0.390 1.00 97.38 200 PHE A C 1
ATOM 1645 O O . PHE A 1 200 ? -6.604 -4.212 0.736 1.00 97.38 200 PHE A O 1
ATOM 1652 N N . ILE A 1 201 ? -6.989 -6.101 -0.448 1.00 96.75 201 ILE A N 1
ATOM 1653 C CA . ILE A 1 201 ? -5.761 -6.109 -1.256 1.00 96.75 201 ILE A CA 1
ATOM 1654 C C . ILE A 1 201 ? -6.104 -5.838 -2.727 1.00 96.75 201 ILE A C 1
ATOM 1656 O O . ILE A 1 201 ? -7.254 -6.018 -3.136 1.00 96.75 201 ILE A O 1
ATOM 1660 N N . THR A 1 202 ? -5.123 -5.385 -3.508 1.00 96.56 202 THR A N 1
ATOM 1661 C CA . THR A 1 202 ? -5.366 -4.790 -4.836 1.00 96.56 202 THR A CA 1
ATOM 1662 C C . THR A 1 202 ? -5.086 -5.696 -6.044 1.00 96.56 202 THR A C 1
ATOM 1664 O O . THR A 1 202 ? -5.284 -5.255 -7.175 1.00 96.56 202 THR A O 1
ATOM 1667 N N . THR A 1 203 ? -4.582 -6.915 -5.846 1.00 94.31 203 THR A N 1
ATOM 1668 C CA . THR A 1 203 ? -4.299 -7.866 -6.940 1.00 94.31 203 THR A CA 1
ATOM 1669 C C . THR A 1 203 ? -5.536 -8.681 -7.322 1.00 94.31 203 THR A C 1
ATOM 1671 O O . THR A 1 203 ? -6.574 -8.607 -6.665 1.00 94.31 203 THR A O 1
ATOM 1674 N N . ASP A 1 204 ? -5.406 -9.488 -8.372 1.00 93.31 204 ASP A N 1
ATOM 1675 C CA . ASP A 1 204 ? -6.401 -10.459 -8.844 1.00 93.31 204 ASP A CA 1
ATOM 1676 C C . ASP A 1 204 ? -6.726 -11.571 -7.834 1.00 93.31 204 ASP A C 1
ATOM 1678 O O . ASP A 1 204 ? -7.799 -12.169 -7.904 1.00 93.31 204 ASP A O 1
ATOM 1682 N N . VAL A 1 205 ? -5.869 -11.771 -6.827 1.00 93.25 205 VAL A N 1
ATOM 1683 C CA . VAL A 1 205 ? -6.166 -12.583 -5.632 1.00 93.25 205 VAL A CA 1
ATOM 1684 C C . VAL A 1 205 ? -7.451 -12.112 -4.932 1.00 93.25 205 VAL A C 1
ATOM 1686 O O . VAL A 1 205 ? -8.157 -12.915 -4.326 1.00 93.25 205 VAL A O 1
ATOM 1689 N N . ASN A 1 206 ? -7.792 -10.822 -5.030 1.00 96.12 206 ASN A N 1
ATOM 1690 C CA . ASN A 1 206 ? -9.073 -10.297 -4.574 1.00 96.12 206 ASN A CA 1
ATOM 1691 C C . ASN A 1 206 ? -10.058 -10.138 -5.750 1.00 96.12 206 ASN A C 1
ATOM 1693 O O . ASN A 1 206 ? -10.012 -9.120 -6.452 1.00 96.12 206 ASN A O 1
ATOM 1697 N N . PRO A 1 207 ? -11.024 -11.060 -5.921 1.00 97.06 207 PRO A N 1
ATOM 1698 C CA . PRO A 1 207 ? -11.926 -11.045 -7.072 1.00 97.06 207 PRO A CA 1
ATOM 1699 C C . PRO A 1 207 ? -12.846 -9.815 -7.102 1.00 97.06 207 PRO A C 1
ATOM 1701 O O . PRO A 1 207 ? -13.229 -9.349 -8.176 1.00 97.06 207 PRO A O 1
ATOM 1704 N N . PHE A 1 208 ? -13.192 -9.251 -5.940 1.00 98.06 208 PHE A N 1
ATOM 1705 C CA . PHE A 1 208 ? -14.056 -8.070 -5.867 1.00 98.06 208 PHE A CA 1
ATOM 1706 C C . PHE A 1 208 ? -13.339 -6.819 -6.372 1.00 98.06 208 PHE A C 1
ATOM 1708 O O . PHE A 1 208 ? -13.909 -6.037 -7.136 1.00 98.06 208 PHE A O 1
ATOM 1715 N N . TYR A 1 209 ? -12.081 -6.637 -5.966 1.00 97.81 209 TYR A N 1
ATOM 1716 C CA . TYR A 1 209 ? -11.287 -5.500 -6.418 1.00 97.81 209 TYR A CA 1
ATOM 1717 C C . TYR A 1 209 ? -10.861 -5.658 -7.880 1.00 97.81 209 TYR A C 1
ATOM 1719 O O . TYR A 1 209 ? -10.926 -4.685 -8.628 1.00 97.81 209 TYR A O 1
ATOM 1727 N N . ASP A 1 210 ? -10.535 -6.876 -8.326 1.00 97.81 210 ASP A N 1
ATOM 1728 C CA . ASP A 1 210 ? -10.284 -7.160 -9.745 1.00 97.81 210 ASP A CA 1
ATOM 1729 C C . ASP A 1 210 ? -11.496 -6.801 -10.617 1.00 97.81 210 ASP A C 1
ATOM 1731 O O . ASP A 1 210 ? -11.369 -6.066 -11.597 1.00 97.81 210 ASP A O 1
ATOM 1735 N N . SER A 1 211 ? -12.701 -7.222 -10.215 1.00 98.44 211 SER A N 1
ATOM 1736 C CA . SER A 1 211 ? -13.952 -6.854 -10.892 1.00 98.44 211 SER A CA 1
ATOM 1737 C C . SER A 1 211 ? -14.146 -5.333 -10.961 1.00 98.44 211 SER A C 1
ATOM 1739 O O . SER A 1 211 ? -14.454 -4.788 -12.027 1.00 98.44 211 SER A O 1
ATOM 1741 N N . PHE A 1 212 ? -13.885 -4.621 -9.860 1.00 98.44 212 PHE A N 1
ATOM 1742 C CA . PHE A 1 212 ? -13.940 -3.158 -9.814 1.00 98.44 212 PHE A CA 1
ATOM 1743 C C . PHE A 1 212 ? -12.943 -2.501 -10.785 1.00 98.44 212 PHE A C 1
ATOM 1745 O O . PHE A 1 212 ? -13.309 -1.585 -11.528 1.00 98.44 212 PHE A O 1
ATOM 1752 N N . VAL A 1 213 ? -11.702 -2.988 -10.843 1.00 98.06 213 VAL A N 1
ATOM 1753 C CA . VAL A 1 213 ? -10.681 -2.476 -11.768 1.00 98.06 213 VAL A CA 1
ATOM 1754 C C . VAL A 1 213 ? -11.058 -2.782 -13.220 1.00 98.06 213 VAL A C 1
ATOM 1756 O O . VAL A 1 213 ? -10.976 -1.895 -14.072 1.00 98.06 213 VAL A O 1
ATOM 1759 N N . ARG A 1 214 ? -11.563 -3.983 -13.531 1.00 98.25 214 ARG A N 1
ATOM 1760 C CA . ARG A 1 214 ? -12.064 -4.316 -14.878 1.00 98.25 214 ARG A CA 1
ATOM 1761 C C . ARG A 1 214 ? -13.192 -3.388 -15.302 1.00 98.25 214 ARG A C 1
ATOM 1763 O O . ARG A 1 214 ? -13.169 -2.864 -16.417 1.00 98.25 214 ARG A O 1
ATOM 1770 N N . TRP A 1 215 ? -14.156 -3.144 -14.414 1.00 98.50 215 TRP A N 1
ATOM 1771 C CA . TRP A 1 215 ? -15.221 -2.170 -14.641 1.00 98.50 215 TRP A CA 1
ATOM 1772 C C . TRP A 1 215 ? -14.639 -0.786 -14.965 1.00 98.50 215 TRP A C 1
ATOM 1774 O O . TRP A 1 215 ? -15.024 -0.193 -15.976 1.00 98.50 215 TRP A O 1
ATOM 1784 N N . GLN A 1 216 ? -13.663 -0.304 -14.189 1.00 98.44 216 GLN A N 1
ATOM 1785 C CA . GLN A 1 216 ? -13.016 0.992 -14.410 1.00 98.44 216 GLN A CA 1
ATOM 1786 C C . GLN A 1 216 ? -12.323 1.066 -15.781 1.00 98.44 216 GLN A C 1
ATOM 1788 O O . GLN A 1 216 ? -12.547 2.015 -16.537 1.00 98.44 216 GLN A O 1
ATOM 1793 N N . PHE A 1 217 ? -11.511 0.066 -16.132 1.00 98.12 217 PHE A N 1
ATOM 1794 C CA . PHE A 1 217 ? -10.783 0.030 -17.404 1.00 98.12 217 PHE A CA 1
ATOM 1795 C C . PHE A 1 217 ? -11.725 -0.082 -18.607 1.00 98.12 217 PHE A C 1
ATOM 1797 O O . PHE A 1 217 ? -11.511 0.599 -19.611 1.00 98.12 217 PHE A O 1
ATOM 1804 N N . ASN A 1 218 ? -12.813 -0.848 -18.494 1.00 98.19 218 ASN A N 1
ATOM 1805 C CA . ASN A 1 218 ? -13.846 -0.909 -19.529 1.00 98.19 218 ASN A CA 1
ATOM 1806 C C . ASN A 1 218 ? -14.508 0.462 -19.741 1.00 98.19 218 ASN A C 1
ATOM 1808 O O . ASN A 1 218 ? -14.676 0.897 -20.880 1.00 98.19 218 ASN A O 1
ATOM 1812 N N . HIS A 1 219 ? -14.802 1.202 -18.667 1.00 98.00 219 HIS A N 1
ATOM 1813 C CA . HIS A 1 219 ? -15.346 2.562 -18.772 1.00 98.00 219 HIS A CA 1
ATOM 1814 C C . HIS A 1 219 ? -14.354 3.549 -19.396 1.00 98.00 219 HIS A C 1
ATOM 1816 O O . HIS A 1 219 ? -14.747 4.388 -20.209 1.00 98.00 219 HIS A O 1
ATOM 1822 N N . LEU A 1 220 ? -13.070 3.460 -19.042 1.00 98.31 220 LEU A N 1
ATOM 1823 C CA . LEU A 1 220 ? -12.020 4.290 -19.637 1.00 98.31 220 LEU A CA 1
ATOM 1824 C C . LEU A 1 220 ? -11.850 3.996 -21.131 1.00 98.31 220 LEU A C 1
ATOM 1826 O O . LEU A 1 220 ? -11.738 4.931 -21.928 1.00 98.31 220 LEU A O 1
ATOM 1830 N N . LYS A 1 221 ? -11.892 2.720 -21.526 1.00 97.38 221 LYS A N 1
ATOM 1831 C CA . LYS A 1 221 ? -11.851 2.301 -22.930 1.00 97.38 221 LYS A CA 1
ATOM 1832 C C . LYS A 1 221 ? -13.058 2.827 -23.708 1.00 97.38 221 LYS A C 1
ATOM 1834 O O . LYS A 1 221 ? -12.866 3.465 -24.736 1.00 97.38 221 LYS A O 1
ATOM 1839 N N . ASN A 1 222 ? -14.272 2.661 -23.178 1.00 97.88 222 ASN A N 1
ATOM 1840 C CA . ASN A 1 222 ? -15.512 3.130 -23.817 1.00 97.88 222 ASN A CA 1
ATOM 1841 C C . ASN A 1 222 ? -15.558 4.657 -23.994 1.00 97.88 222 ASN A C 1
ATOM 1843 O O . ASN A 1 222 ? -16.263 5.163 -24.860 1.00 97.88 222 ASN A O 1
ATOM 1847 N N . ARG A 1 223 ? -14.793 5.402 -23.188 1.00 98.00 223 ARG A N 1
ATOM 1848 C CA . ARG A 1 223 ? -14.646 6.864 -23.280 1.00 98.00 223 ARG A CA 1
ATOM 1849 C C . ARG A 1 223 ? -13.389 7.303 -24.043 1.00 98.00 223 ARG A C 1
ATOM 1851 O O . ARG A 1 223 ? -12.972 8.454 -23.907 1.00 98.00 223 ARG A O 1
ATOM 1858 N N . ASN A 1 224 ? -12.764 6.401 -24.805 1.00 97.44 224 ASN A N 1
ATOM 1859 C CA . ASN A 1 224 ? -11.551 6.648 -25.592 1.00 97.44 224 ASN A CA 1
ATOM 1860 C C . ASN A 1 224 ? -10.376 7.218 -24.769 1.00 97.44 224 ASN A C 1
ATOM 1862 O O . ASN A 1 224 ? -9.577 8.009 -25.267 1.00 97.44 224 ASN A O 1
ATOM 1866 N N . LYS A 1 225 ? -10.266 6.844 -23.485 1.00 97.62 225 LYS A N 1
ATOM 1867 C CA . LYS A 1 225 ? -9.141 7.225 -22.607 1.00 97.62 225 LYS A CA 1
ATOM 1868 C C . LYS A 1 225 ? -8.008 6.199 -22.603 1.00 97.62 225 LYS A C 1
ATOM 1870 O O . LYS A 1 225 ? -6.924 6.503 -22.118 1.00 97.62 225 LYS A O 1
ATOM 1875 N N . ILE A 1 226 ? -8.245 5.010 -23.159 1.00 96.62 226 ILE A N 1
ATOM 1876 C CA . ILE A 1 226 ? -7.236 3.967 -23.361 1.00 96.62 226 ILE A CA 1
ATOM 1877 C C . ILE A 1 226 ? -6.997 3.837 -24.861 1.00 96.62 226 ILE A C 1
ATOM 1879 O O . ILE A 1 226 ? -7.927 3.566 -25.617 1.00 96.62 226 ILE A O 1
ATOM 1883 N N . MET A 1 227 ? -5.750 4.030 -25.279 1.00 94.19 227 MET A N 1
ATOM 1884 C CA . MET A 1 227 ? -5.318 3.912 -26.669 1.00 94.19 227 MET A CA 1
ATOM 1885 C C . MET A 1 227 ? -4.246 2.835 -26.788 1.00 94.19 227 MET A C 1
ATOM 1887 O O . MET A 1 227 ? -3.483 2.601 -25.852 1.00 94.19 227 MET A O 1
ATOM 1891 N N . TYR A 1 228 ? -4.164 2.217 -27.961 1.00 95.88 228 TYR A N 1
ATOM 1892 C CA . TYR A 1 228 ? -3.107 1.277 -28.306 1.00 95.88 228 TYR A CA 1
ATOM 1893 C C . TYR A 1 228 ? -2.233 1.874 -29.409 1.00 95.88 228 TYR A C 1
ATOM 1895 O O . TYR A 1 228 ? -2.745 2.391 -30.400 1.00 95.88 228 TYR A O 1
ATOM 1903 N N . GLY A 1 229 ? -0.914 1.822 -29.236 1.00 94.38 229 GLY A N 1
ATOM 1904 C CA . GLY A 1 229 ? 0.033 2.334 -30.220 1.00 94.38 229 GLY A CA 1
ATOM 1905 C C . GLY A 1 229 ? 1.480 2.210 -29.758 1.00 94.38 229 GLY A C 1
ATOM 1906 O O . GLY A 1 229 ? 1.757 2.061 -28.568 1.00 94.38 229 GLY A O 1
ATOM 1907 N N . LYS A 1 230 ? 2.417 2.286 -30.707 1.00 94.56 230 LYS A N 1
ATOM 1908 C CA . LYS A 1 230 ? 3.852 2.314 -30.404 1.00 94.56 230 LYS A CA 1
ATOM 1909 C C . LYS A 1 230 ? 4.222 3.687 -29.849 1.00 94.56 230 LYS A C 1
ATOM 1911 O O . LYS A 1 230 ? 3.946 4.708 -30.476 1.00 94.56 230 LYS A O 1
ATOM 1916 N N . ARG A 1 231 ? 4.830 3.710 -28.665 1.00 92.75 231 ARG A N 1
ATOM 1917 C CA . ARG A 1 231 ? 5.230 4.931 -27.960 1.00 92.75 231 ARG A CA 1
ATOM 1918 C C . ARG A 1 231 ? 6.616 4.752 -27.364 1.00 92.75 231 ARG A C 1
ATOM 1920 O O . ARG A 1 231 ? 6.951 3.663 -26.903 1.00 92.75 231 ARG A O 1
ATOM 1927 N N . TYR A 1 232 ? 7.388 5.832 -27.337 1.00 92.38 232 TYR A N 1
ATOM 1928 C CA . TYR A 1 232 ? 8.615 5.875 -26.555 1.00 92.38 232 TYR A CA 1
ATOM 1929 C C . TYR A 1 232 ? 8.272 5.935 -25.071 1.00 92.38 232 TYR A C 1
ATOM 1931 O O . TYR A 1 232 ? 7.400 6.690 -24.644 1.00 92.38 232 TYR A O 1
ATOM 1939 N N . THR A 1 233 ? 8.958 5.117 -24.288 1.00 92.19 233 THR A N 1
ATOM 1940 C CA . THR A 1 233 ? 8.823 5.063 -22.838 1.00 92.19 233 THR A CA 1
ATOM 1941 C C . THR A 1 233 ? 10.150 4.617 -22.248 1.00 92.19 233 THR A C 1
ATOM 1943 O O . THR A 1 233 ? 10.944 3.964 -22.930 1.00 92.19 233 THR A O 1
ATOM 1946 N N . ILE A 1 234 ? 10.402 4.974 -20.992 1.00 90.56 234 ILE A N 1
ATOM 1947 C CA . ILE A 1 234 ? 11.525 4.389 -20.265 1.00 90.56 234 ILE A CA 1
ATOM 1948 C C . ILE A 1 234 ? 11.242 2.893 -20.129 1.00 90.56 234 ILE A C 1
ATOM 1950 O O . ILE A 1 234 ? 10.158 2.496 -19.707 1.00 90.56 234 ILE A O 1
ATOM 1954 N N . TYR A 1 235 ? 12.196 2.063 -20.532 1.00 90.81 235 TYR A N 1
ATOM 1955 C CA . TYR A 1 235 ? 12.021 0.623 -20.670 1.00 90.81 235 TYR A CA 1
ATOM 1956 C C . TYR A 1 235 ? 13.133 -0.100 -19.921 1.00 90.81 235 TYR A C 1
ATOM 1958 O O . TYR A 1 235 ? 14.296 0.281 -20.046 1.00 90.81 235 TYR A O 1
ATOM 1966 N N . SER A 1 236 ? 12.782 -1.136 -19.159 1.00 86.06 236 SER A N 1
ATOM 1967 C CA . SER A 1 236 ? 13.756 -2.002 -18.490 1.00 86.06 236 SER A CA 1
ATOM 1968 C C . SER A 1 236 ? 14.070 -3.202 -19.390 1.00 86.06 236 SER A C 1
ATOM 1970 O O . SER A 1 236 ? 13.180 -4.025 -19.624 1.00 86.06 236 SER A O 1
ATOM 1972 N N . PRO A 1 237 ? 15.310 -3.355 -19.903 1.00 88.94 237 PRO A N 1
ATOM 1973 C CA . PRO A 1 237 ? 15.687 -4.529 -20.694 1.00 88.94 237 PRO A CA 1
ATOM 1974 C C . PRO A 1 237 ? 15.609 -5.838 -19.903 1.00 88.94 237 PRO A C 1
ATOM 1976 O O . PRO A 1 237 ? 15.353 -6.887 -20.491 1.00 88.94 237 PRO A O 1
ATOM 1979 N N . LEU A 1 238 ? 15.812 -5.767 -18.583 1.00 82.62 238 LEU A N 1
ATOM 1980 C CA . LEU A 1 238 ? 15.736 -6.915 -17.685 1.00 82.62 238 LEU A CA 1
ATOM 1981 C C . LEU A 1 238 ? 14.284 -7.371 -17.494 1.00 82.62 238 LEU A C 1
ATOM 1983 O O . LEU A 1 238 ? 13.987 -8.549 -17.675 1.00 82.62 238 LEU A O 1
ATOM 1987 N N . ASP A 1 239 ? 13.382 -6.431 -17.196 1.00 81.69 239 ASP A N 1
ATOM 1988 C CA . ASP A 1 239 ? 11.971 -6.738 -16.907 1.00 81.69 239 ASP A CA 1
ATOM 1989 C C . ASP A 1 239 ? 11.122 -6.878 -18.178 1.00 81.69 239 ASP A C 1
ATOM 1991 O O . ASP A 1 239 ? 9.980 -7.327 -18.129 1.00 81.69 239 ASP A O 1
ATOM 1995 N N . LYS A 1 240 ? 11.679 -6.487 -19.331 1.00 88.25 240 LYS A N 1
ATOM 1996 C CA . LYS A 1 240 ? 11.039 -6.504 -20.653 1.00 88.25 240 LYS A CA 1
ATOM 1997 C C . LYS A 1 240 ? 9.698 -5.760 -20.703 1.00 88.25 240 LYS A C 1
ATOM 1999 O O . LYS A 1 240 ? 8.773 -6.156 -21.411 1.00 88.25 240 LYS A O 1
ATOM 2004 N N . GLN A 1 241 ? 9.601 -4.658 -19.965 1.00 88.31 241 GLN A N 1
ATOM 2005 C CA . GLN A 1 241 ? 8.396 -3.838 -19.886 1.00 88.31 241 GLN A CA 1
ATOM 2006 C C . GLN A 1 241 ? 8.730 -2.357 -19.635 1.00 88.31 241 GLN A C 1
ATOM 2008 O O . GLN A 1 241 ? 9.863 -2.025 -19.260 1.00 88.31 241 GLN A O 1
ATOM 2013 N N . PRO A 1 242 ? 7.760 -1.442 -19.829 1.00 89.56 242 PRO A N 1
ATOM 2014 C CA . PRO A 1 242 ? 7.912 -0.047 -19.433 1.00 89.56 242 PRO A CA 1
ATOM 2015 C C . PRO A 1 242 ? 8.219 0.086 -17.931 1.00 89.56 242 PRO A C 1
ATOM 2017 O O . PRO A 1 242 ? 7.553 -0.532 -17.105 1.00 89.56 242 PRO A O 1
ATOM 2020 N N . CYS A 1 243 ? 9.216 0.901 -17.584 1.00 86.75 243 CYS A N 1
ATOM 2021 C CA . CYS A 1 243 ? 9.650 1.162 -16.210 1.00 86.75 243 CYS A CA 1
ATOM 2022 C C . CYS A 1 243 ? 9.107 2.524 -15.755 1.00 86.75 243 CYS A C 1
ATOM 2024 O O . CYS A 1 243 ? 9.665 3.592 -16.058 1.00 86.75 243 CYS A O 1
ATOM 2026 N N . MET A 1 244 ? 7.970 2.480 -15.062 1.00 86.25 244 MET A N 1
ATOM 2027 C CA . MET A 1 244 ? 7.279 3.671 -14.570 1.00 86.25 244 MET A CA 1
ATOM 2028 C C . MET A 1 244 ? 7.890 4.150 -13.253 1.00 86.25 244 MET A C 1
ATOM 2030 O O . MET A 1 244 ? 8.674 3.449 -12.623 1.00 86.25 244 MET A O 1
ATOM 2034 N N . ASP A 1 245 ? 7.541 5.361 -12.827 1.00 78.88 245 ASP A N 1
ATOM 2035 C CA . ASP A 1 245 ? 8.176 6.038 -11.689 1.00 78.88 245 ASP A CA 1
ATOM 2036 C C . ASP A 1 245 ? 8.209 5.213 -10.391 1.00 78.88 245 ASP A C 1
ATOM 2038 O O . ASP A 1 245 ? 9.199 5.250 -9.661 1.00 78.88 245 ASP A O 1
ATOM 2042 N N . HIS A 1 246 ? 7.164 4.427 -10.119 1.00 75.06 246 HIS A N 1
ATOM 2043 C CA . HIS A 1 246 ? 7.079 3.588 -8.919 1.00 75.06 246 HIS A CA 1
ATOM 2044 C C . HIS A 1 246 ? 7.897 2.289 -8.991 1.00 75.06 246 HIS A C 1
ATOM 2046 O O . HIS A 1 246 ? 8.144 1.683 -7.948 1.00 75.06 246 HIS A O 1
ATOM 2052 N N . ASP A 1 247 ? 8.353 1.899 -10.182 1.00 75.94 247 ASP A N 1
ATOM 2053 C CA . ASP A 1 247 ? 9.196 0.717 -10.397 1.00 75.94 247 ASP A CA 1
ATOM 2054 C C . ASP A 1 247 ? 10.697 1.069 -10.349 1.00 75.94 247 ASP A C 1
ATOM 2056 O O . ASP A 1 247 ? 11.557 0.189 -10.361 1.00 75.94 247 ASP A O 1
ATOM 2060 N N . ARG A 1 248 ? 11.036 2.364 -10.288 1.00 77.94 248 ARG A N 1
ATOM 2061 C CA . ARG A 1 248 ? 12.416 2.856 -10.355 1.00 77.94 248 ARG A CA 1
ATOM 2062 C C . ARG A 1 248 ? 13.104 2.894 -8.996 1.00 77.94 248 ARG A C 1
ATOM 2064 O O . ARG A 1 248 ? 12.530 3.267 -7.974 1.00 77.94 248 ARG A O 1
ATOM 2071 N N . SER A 1 249 ? 14.402 2.601 -9.005 1.00 75.12 249 SER A N 1
ATOM 2072 C CA . SER A 1 249 ? 15.293 2.817 -7.859 1.00 75.12 249 SER A CA 1
ATOM 2073 C C . SER A 1 249 ? 15.900 4.231 -7.830 1.00 75.12 249 SER A C 1
ATOM 2075 O O . SER A 1 249 ? 16.218 4.734 -6.750 1.00 75.12 249 SER A O 1
ATOM 2077 N N . SER A 1 250 ? 16.026 4.888 -8.989 1.00 79.06 250 SER A N 1
ATOM 2078 C CA . SER A 1 250 ? 16.513 6.263 -9.176 1.00 79.06 250 SER A CA 1
ATOM 2079 C C . SER A 1 250 ? 15.820 6.941 -10.371 1.00 79.06 250 SER A C 1
ATOM 2081 O O . SER A 1 250 ? 15.217 6.276 -11.209 1.00 79.06 250 SER A O 1
ATOM 2083 N N . GLY A 1 251 ? 15.879 8.277 -10.452 1.00 77.69 251 GLY A N 1
ATOM 2084 C CA . GLY A 1 251 ? 15.323 9.018 -11.595 1.00 77.69 251 GLY A CA 1
ATOM 2085 C C . GLY A 1 251 ? 13.789 9.061 -11.659 1.00 77.69 251 GLY A C 1
ATOM 2086 O O . GLY A 1 251 ? 13.218 8.998 -12.748 1.00 77.69 251 GLY A O 1
ATOM 2087 N N . GLU A 1 252 ? 13.111 9.152 -10.509 1.00 79.00 252 GLU A N 1
ATOM 2088 C CA . GLU A 1 252 ? 11.661 9.416 -10.437 1.00 79.00 252 GLU A CA 1
ATOM 2089 C C . GLU A 1 252 ? 11.348 10.729 -11.184 1.00 79.00 252 GLU A C 1
ATOM 2091 O O . GLU A 1 252 ? 11.958 11.763 -10.901 1.00 79.00 252 GLU A O 1
ATOM 2096 N N . GLY A 1 253 ? 10.454 10.680 -12.177 1.00 78.31 253 GLY A N 1
ATOM 2097 C CA . GLY A 1 253 ? 10.103 11.818 -13.033 1.00 78.31 253 GLY A CA 1
ATOM 2098 C C . GLY A 1 253 ? 10.976 12.007 -14.282 1.00 78.31 253 GLY A C 1
ATOM 2099 O O . GLY A 1 253 ? 10.720 12.924 -15.061 1.00 78.31 253 GLY A O 1
ATOM 2100 N N . ALA A 1 254 ? 11.988 11.161 -14.515 1.00 85.06 254 ALA A N 1
ATOM 2101 C CA . ALA A 1 254 ? 12.759 11.201 -15.760 1.00 85.06 254 ALA A CA 1
ATOM 2102 C C . ALA A 1 254 ? 11.932 10.666 -16.948 1.00 85.06 254 ALA A C 1
ATOM 2104 O O . ALA A 1 254 ? 11.296 9.610 -16.860 1.00 85.06 254 ALA A O 1
ATOM 2105 N N . GLY A 1 255 ? 11.958 11.381 -18.071 1.00 87.25 255 GLY A N 1
ATOM 2106 C CA . GLY A 1 255 ? 11.284 11.002 -19.314 1.00 87.25 255 GLY A CA 1
ATOM 2107 C C . GLY A 1 255 ? 12.268 10.759 -20.460 1.00 87.25 255 GLY A C 1
ATOM 2108 O O . GLY A 1 255 ? 13.449 11.085 -20.330 1.00 87.25 255 GLY A O 1
ATOM 2109 N N . PRO A 1 256 ? 11.806 10.191 -21.588 1.00 89.00 256 PRO A N 1
ATOM 2110 C CA . PRO A 1 256 ? 12.623 10.107 -22.792 1.00 89.00 256 PRO A CA 1
ATOM 2111 C C . PRO A 1 256 ? 13.001 11.515 -23.272 1.00 89.00 256 PRO A C 1
ATOM 2113 O O . PRO A 1 256 ? 12.149 12.403 -23.330 1.00 89.00 256 PRO A O 1
ATOM 2116 N N . GLN A 1 257 ? 14.272 11.705 -23.626 1.00 88.31 257 GLN A N 1
ATOM 2117 C CA . GLN A 1 257 ? 14.777 12.946 -24.208 1.00 88.31 257 GLN A CA 1
ATOM 2118 C C . GLN A 1 257 ? 14.989 12.760 -25.711 1.00 88.31 257 GLN A C 1
ATOM 2120 O O . GLN A 1 257 ? 15.635 11.805 -26.143 1.00 88.31 257 GLN A O 1
ATOM 2125 N N . GLU A 1 258 ? 14.425 13.667 -26.503 1.00 91.12 258 GLU A N 1
ATOM 2126 C CA . GLU A 1 258 ? 14.530 13.636 -27.959 1.00 91.12 258 GLU A CA 1
ATOM 2127 C C . GLU A 1 258 ? 15.854 14.248 -28.430 1.00 91.12 258 GLU A C 1
ATOM 2129 O O . GLU A 1 258 ? 16.279 15.297 -27.943 1.00 91.12 258 GLU A O 1
ATOM 2134 N N . TYR A 1 259 ? 16.486 13.591 -29.401 1.00 89.75 259 TYR A N 1
ATOM 2135 C CA . TYR A 1 259 ? 17.685 14.068 -30.079 1.00 89.75 259 TYR A CA 1
ATOM 2136 C C . TYR A 1 259 ? 17.531 13.878 -31.587 1.00 89.75 259 TYR A C 1
ATOM 2138 O O . TYR A 1 259 ? 17.101 12.819 -32.046 1.00 89.75 259 TYR A O 1
ATOM 2146 N N . THR A 1 260 ? 17.930 14.882 -32.368 1.00 89.94 260 THR A N 1
ATOM 2147 C CA . THR A 1 260 ? 18.015 14.765 -33.828 1.00 89.94 260 THR A CA 1
ATOM 2148 C C . THR A 1 260 ? 19.341 14.117 -34.209 1.00 89.94 260 THR A C 1
ATOM 2150 O O . THR A 1 260 ? 20.406 14.696 -33.996 1.00 89.94 260 THR A O 1
ATOM 2153 N N . LEU A 1 261 ? 19.286 12.919 -34.791 1.00 88.56 261 LEU A N 1
ATOM 2154 C CA . LEU A 1 261 ? 20.465 12.238 -35.320 1.00 88.56 261 LEU A CA 1
ATOM 2155 C C . LEU A 1 261 ? 20.670 12.630 -36.790 1.00 88.56 261 LEU A C 1
ATOM 2157 O O . LEU A 1 261 ? 19.897 12.224 -37.656 1.00 88.56 261 LEU A O 1
ATOM 2161 N N . ILE A 1 262 ? 21.708 13.421 -37.071 1.00 88.88 262 ILE A N 1
ATOM 2162 C CA . ILE A 1 262 ? 22.073 13.808 -38.440 1.00 88.88 262 ILE A CA 1
ATOM 2163 C C . ILE A 1 262 ? 22.963 12.716 -39.036 1.00 88.88 262 ILE A C 1
ATOM 2165 O O . ILE A 1 262 ? 24.057 12.454 -38.535 1.00 88.88 262 ILE A O 1
ATOM 2169 N N . MET A 1 263 ? 22.501 12.088 -40.116 1.00 86.00 263 MET A N 1
ATOM 2170 C CA . MET A 1 263 ? 23.306 11.152 -40.898 1.00 86.00 263 MET A CA 1
ATOM 2171 C C . MET A 1 263 ? 24.074 11.931 -41.963 1.00 86.00 263 MET A C 1
ATOM 2173 O O . MET A 1 263 ? 23.471 12.497 -42.871 1.00 86.00 263 MET A O 1
ATOM 2177 N N . MET A 1 264 ? 25.398 11.970 -41.840 1.00 83.56 264 MET A N 1
ATOM 2178 C CA . MET A 1 264 ? 26.273 12.585 -42.835 1.00 83.56 264 MET A CA 1
ATOM 2179 C C . MET A 1 264 ? 26.917 11.492 -43.679 1.00 83.56 264 MET A C 1
ATOM 2181 O O . MET A 1 264 ? 27.501 10.548 -43.144 1.00 83.56 264 MET A O 1
ATOM 2185 N N . GLN A 1 265 ? 26.798 11.618 -44.998 1.00 80.50 265 GLN A N 1
ATOM 2186 C CA . GLN A 1 265 ? 27.475 10.734 -45.935 1.00 80.50 265 GLN A CA 1
ATOM 2187 C C . GLN A 1 265 ? 28.970 11.059 -45.933 1.00 80.50 265 GLN A C 1
ATOM 2189 O O . GLN A 1 265 ? 29.364 12.195 -46.188 1.00 80.50 265 GLN A O 1
ATOM 2194 N N . VAL A 1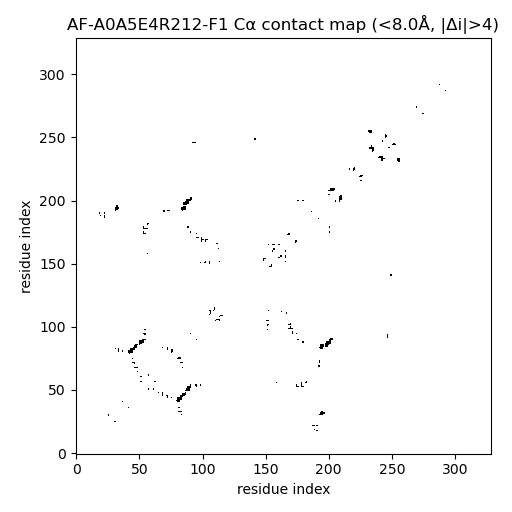 266 ? 29.801 10.056 -45.653 1.00 80.69 266 VAL A N 1
ATOM 2195 C CA . VAL A 1 266 ? 31.252 10.179 -45.813 1.00 80.69 266 VAL A CA 1
ATOM 2196 C C . VAL A 1 266 ? 31.560 10.069 -47.303 1.00 80.69 266 VAL A C 1
ATOM 2198 O O . VAL A 1 266 ? 31.211 9.069 -47.929 1.00 80.69 266 VAL A O 1
ATOM 2201 N N . LEU A 1 267 ? 32.167 11.110 -47.870 1.00 79.38 267 LEU A N 1
ATOM 2202 C CA . LEU A 1 267 ? 32.628 11.111 -49.255 1.00 79.38 267 LEU A CA 1
ATOM 2203 C C . LEU A 1 267 ? 34.031 10.510 -49.333 1.00 79.38 267 LEU A C 1
ATOM 2205 O O . LEU A 1 267 ? 34.844 10.686 -48.424 1.00 79.38 267 LEU A O 1
ATOM 2209 N N . GLU A 1 268 ? 34.304 9.790 -50.415 1.00 79.25 268 GLU A N 1
ATOM 2210 C CA . GLU A 1 268 ? 35.641 9.273 -50.677 1.00 79.25 268 GLU A CA 1
ATOM 2211 C C . GLU A 1 268 ? 36.579 10.373 -51.201 1.00 79.25 268 GLU A C 1
ATOM 2213 O O . GLU A 1 268 ? 36.128 11.266 -51.925 1.00 79.25 268 GLU A O 1
ATOM 2218 N N . PRO A 1 269 ? 37.887 10.293 -50.885 1.00 76.25 269 PRO A N 1
ATOM 2219 C CA . PRO A 1 269 ? 38.537 9.258 -50.071 1.00 76.25 269 PRO A CA 1
ATOM 2220 C C . PRO A 1 269 ? 38.310 9.452 -48.561 1.00 76.25 269 PRO A C 1
ATOM 2222 O O . PRO A 1 269 ? 38.326 10.574 -48.060 1.00 76.25 269 PRO A O 1
ATOM 2225 N N . LEU A 1 270 ? 38.136 8.346 -47.819 1.00 71.44 270 LEU A N 1
ATOM 2226 C CA . LEU A 1 270 ? 37.962 8.407 -46.364 1.00 71.44 270 LEU A CA 1
ATOM 2227 C C . LEU A 1 270 ? 39.156 9.117 -45.698 1.00 71.44 270 LEU A C 1
ATOM 2229 O O . LEU A 1 270 ? 40.301 8.748 -45.970 1.00 71.44 270 LEU A O 1
ATOM 2233 N N . PRO A 1 271 ? 38.917 10.057 -44.770 1.00 68.62 271 PRO A N 1
ATOM 2234 C CA . PRO A 1 271 ? 39.962 10.590 -43.905 1.00 68.62 271 PRO A CA 1
ATOM 2235 C C . PRO A 1 271 ? 40.702 9.457 -43.174 1.00 68.62 271 PRO A C 1
ATOM 2237 O O . PRO A 1 271 ? 40.071 8.522 -42.673 1.00 68.62 271 PRO A O 1
ATOM 2240 N N . GLU A 1 272 ? 42.030 9.552 -43.067 1.00 65.56 272 GLU A N 1
ATOM 2241 C CA . GLU A 1 272 ? 42.906 8.543 -42.442 1.00 65.56 272 GLU A CA 1
ATOM 2242 C C . GLU A 1 272 ? 42.414 7.996 -41.077 1.00 65.56 272 GLU A C 1
ATOM 2244 O O . GLU A 1 272 ? 42.477 6.782 -40.867 1.00 65.56 272 GLU A O 1
ATOM 2249 N N . PRO A 1 273 ? 41.837 8.816 -40.169 1.00 64.25 273 PRO A N 1
ATOM 2250 C CA . PRO A 1 273 ? 41.288 8.331 -38.898 1.00 64.25 273 PRO A CA 1
ATOM 2251 C C . PRO A 1 273 ? 40.092 7.376 -39.051 1.00 64.25 273 PRO A C 1
ATOM 2253 O O . PRO A 1 273 ? 39.917 6.467 -38.242 1.00 64.25 273 PRO A O 1
ATOM 2256 N N . LEU A 1 274 ? 39.266 7.555 -40.089 1.00 61.06 274 LEU A N 1
ATOM 2257 C CA . LEU A 1 274 ? 38.079 6.729 -40.338 1.00 61.06 274 LEU A CA 1
ATOM 2258 C C . LEU A 1 274 ? 38.422 5.418 -41.054 1.00 61.06 274 LEU A C 1
ATOM 2260 O O . LEU A 1 274 ? 37.717 4.422 -40.869 1.00 61.06 274 LEU A O 1
ATOM 2264 N N . LYS A 1 275 ? 39.541 5.377 -41.791 1.00 63.56 275 LYS A N 1
ATOM 2265 C CA . LYS A 1 275 ? 40.070 4.134 -42.375 1.00 63.56 275 LYS A CA 1
ATOM 2266 C C . LYS A 1 275 ? 40.374 3.086 -41.295 1.00 63.56 275 LYS A C 1
ATOM 2268 O O . LYS A 1 275 ? 40.050 1.916 -41.479 1.00 63.56 275 LYS A O 1
ATOM 2273 N N . GLN A 1 276 ? 40.903 3.494 -40.134 1.00 60.22 276 GLN A N 1
ATOM 2274 C CA . GLN A 1 276 ? 41.181 2.583 -39.009 1.00 60.22 276 GLN A CA 1
ATOM 2275 C C . GLN A 1 276 ? 39.915 2.016 -38.344 1.00 60.22 276 GLN A C 1
ATOM 2277 O O . GLN A 1 276 ? 39.930 0.885 -37.857 1.00 60.22 276 GLN A O 1
ATOM 2282 N N . CYS A 1 277 ? 38.814 2.773 -38.317 1.00 56.47 277 CYS A N 1
ATOM 2283 C CA . CYS A 1 277 ? 37.555 2.326 -37.713 1.00 56.47 277 CYS A CA 1
ATOM 2284 C C . CYS A 1 277 ? 36.760 1.376 -38.621 1.00 56.47 277 CYS A C 1
ATOM 2286 O O . CYS A 1 277 ? 36.117 0.461 -38.114 1.00 56.47 277 CYS A O 1
ATOM 2288 N N . MET A 1 278 ? 36.832 1.569 -39.942 1.00 54.78 278 MET A N 1
ATOM 2289 C CA . MET A 1 278 ? 36.150 0.732 -40.942 1.00 54.78 278 MET A CA 1
ATOM 2290 C C . MET A 1 278 ? 36.900 -0.579 -41.243 1.00 54.78 278 MET A C 1
ATOM 2292 O O . MET A 1 278 ? 36.306 -1.519 -41.760 1.00 54.78 278 MET A O 1
ATOM 2296 N N . ALA A 1 279 ? 38.188 -0.676 -40.891 1.00 47.66 279 ALA A N 1
ATOM 2297 C CA . ALA A 1 279 ? 39.018 -1.863 -41.127 1.00 47.66 279 ALA A CA 1
ATOM 2298 C C . ALA A 1 279 ? 38.770 -3.030 -40.147 1.00 47.66 279 ALA A C 1
ATOM 2300 O O . ALA A 1 279 ? 39.333 -4.109 -40.329 1.00 47.66 279 ALA A O 1
ATOM 2301 N N . LYS A 1 280 ? 37.940 -2.855 -39.107 1.00 44.59 280 LYS A N 1
ATOM 2302 C CA . LYS A 1 280 ? 37.516 -3.972 -38.248 1.00 44.59 280 LYS A CA 1
ATOM 2303 C C . LYS A 1 280 ? 36.251 -4.603 -38.836 1.00 44.59 280 LYS A C 1
ATOM 2305 O O . LYS A 1 280 ? 35.219 -3.935 -38.854 1.00 44.59 280 LYS A O 1
ATOM 2310 N N . PRO A 1 281 ? 36.289 -5.870 -39.286 1.00 36.91 281 PRO A N 1
ATOM 2311 C CA . PRO A 1 281 ? 35.115 -6.524 -39.836 1.00 36.91 281 PRO A CA 1
ATOM 2312 C C . PRO A 1 281 ? 34.106 -6.754 -38.707 1.00 36.91 281 PRO A C 1
ATOM 2314 O O . PRO A 1 281 ? 34.256 -7.657 -37.885 1.00 36.91 281 PRO A O 1
ATOM 2317 N N . THR A 1 282 ? 33.061 -5.933 -38.647 1.00 39.94 282 THR A N 1
ATOM 2318 C CA . THR A 1 282 ? 31.832 -6.302 -37.942 1.00 39.94 282 THR A CA 1
ATOM 2319 C C . THR A 1 282 ? 31.182 -7.426 -38.730 1.00 39.94 282 THR A C 1
ATOM 2321 O O . THR A 1 282 ? 30.552 -7.208 -39.763 1.00 39.94 282 THR A O 1
ATOM 2324 N N . VAL A 1 283 ? 31.409 -8.649 -38.261 1.00 32.38 283 VAL A N 1
ATOM 2325 C CA . VAL A 1 283 ? 30.747 -9.854 -38.745 1.00 32.38 283 VAL A CA 1
ATOM 2326 C C . VAL A 1 283 ? 29.240 -9.683 -38.566 1.00 32.38 283 VAL A C 1
ATOM 2328 O O . VAL A 1 283 ? 28.757 -9.605 -37.443 1.00 32.38 283 VAL A O 1
ATOM 2331 N N . GLY A 1 284 ? 28.520 -9.662 -39.688 1.00 31.11 284 GLY A N 1
ATOM 2332 C CA . GLY A 1 284 ? 27.102 -9.995 -39.758 1.00 31.11 284 GLY A CA 1
ATOM 2333 C C . GLY A 1 284 ? 26.129 -8.941 -39.228 1.00 31.11 284 GLY A C 1
ATOM 2334 O O . GLY A 1 284 ? 25.954 -8.767 -38.028 1.00 31.11 284 GLY A O 1
ATOM 2335 N N . SER A 1 285 ? 25.347 -8.400 -40.160 1.00 29.12 285 SER A N 1
ATOM 2336 C CA . SER A 1 285 ? 24.078 -7.688 -39.967 1.00 29.12 285 SER A CA 1
ATOM 2337 C C . SER A 1 285 ? 24.125 -6.214 -39.550 1.00 29.12 285 SER A C 1
ATOM 2339 O O . SER A 1 285 ? 24.959 -5.740 -38.790 1.00 29.12 285 SER A O 1
ATOM 2341 N N . THR A 1 286 ? 23.151 -5.516 -40.122 1.00 33.38 286 THR A N 1
ATOM 2342 C CA . THR A 1 286 ? 22.652 -4.135 -40.054 1.00 33.38 286 THR A CA 1
ATOM 2343 C C . THR A 1 286 ? 22.455 -3.543 -38.646 1.00 33.38 286 THR A C 1
ATOM 2345 O O . THR A 1 286 ? 21.493 -2.821 -38.395 1.00 33.38 286 THR A O 1
ATOM 2348 N N . GLN A 1 287 ? 23.358 -3.806 -37.707 1.00 33.56 287 GLN A N 1
ATOM 2349 C CA . GLN A 1 287 ? 23.381 -3.176 -36.395 1.00 33.56 287 GLN A CA 1
ATOM 2350 C C . GLN A 1 287 ? 24.766 -2.602 -36.128 1.00 33.56 287 GLN A C 1
ATOM 2352 O O . GLN A 1 287 ? 25.633 -3.222 -35.517 1.00 33.56 287 GLN A O 1
ATOM 2357 N N . ILE A 1 288 ? 24.948 -1.347 -36.533 1.00 40.81 288 ILE A N 1
ATOM 2358 C CA . ILE A 1 288 ? 25.919 -0.500 -35.852 1.00 40.81 288 ILE A CA 1
ATOM 2359 C C . ILE A 1 288 ? 25.401 -0.389 -34.416 1.00 40.81 288 ILE A C 1
ATOM 2361 O O . ILE A 1 288 ? 24.379 0.249 -34.172 1.00 40.81 288 ILE A O 1
ATOM 2365 N N . SER A 1 289 ? 26.054 -1.082 -33.480 1.00 36.81 289 SER A N 1
ATOM 2366 C CA . SER A 1 289 ? 25.745 -0.996 -32.051 1.00 36.81 289 SER A CA 1
ATOM 2367 C C . SER A 1 289 ? 25.561 0.474 -31.659 1.00 36.81 289 SER A C 1
ATOM 2369 O O . SER A 1 289 ? 26.389 1.314 -32.020 1.00 36.81 289 SER A O 1
ATOM 2371 N N . ASN A 1 290 ? 24.503 0.796 -30.905 1.00 39.62 290 ASN A N 1
ATOM 2372 C CA . ASN A 1 290 ? 24.263 2.149 -30.385 1.00 39.62 290 ASN A CA 1
ATOM 2373 C C . ASN A 1 290 ? 25.507 2.725 -29.684 1.00 39.62 290 ASN A C 1
ATOM 2375 O O . ASN A 1 290 ? 25.714 3.933 -29.690 1.00 39.62 290 ASN A O 1
ATOM 2379 N N . THR A 1 291 ? 26.381 1.871 -29.142 1.00 38.69 291 THR A N 1
ATOM 2380 C CA . THR A 1 291 ? 27.666 2.249 -28.543 1.00 38.69 291 THR A CA 1
ATOM 2381 C C . THR A 1 291 ? 28.702 2.697 -29.580 1.00 38.69 291 THR A C 1
ATOM 2383 O O . THR A 1 291 ? 29.486 3.602 -29.303 1.00 38.69 291 THR A O 1
ATOM 2386 N N . LEU A 1 292 ? 28.719 2.094 -30.773 1.00 41.34 292 LEU A N 1
ATOM 2387 C CA . LEU A 1 292 ? 29.599 2.483 -31.878 1.00 41.34 292 LEU A CA 1
ATOM 2388 C C . LEU A 1 292 ? 29.101 3.769 -32.550 1.00 41.34 292 LEU A C 1
ATOM 2390 O O . LEU A 1 292 ? 29.907 4.643 -32.835 1.00 41.34 292 LEU A O 1
ATOM 2394 N N . LEU A 1 293 ? 27.782 3.931 -32.700 1.00 43.03 293 LEU A N 1
ATOM 2395 C CA . LEU A 1 293 ? 27.154 5.172 -33.172 1.00 43.03 293 LEU A CA 1
ATOM 2396 C C . LEU A 1 293 ? 27.352 6.335 -32.188 1.00 43.03 293 LEU A C 1
ATOM 2398 O O . LEU A 1 293 ? 27.637 7.442 -32.629 1.00 43.03 293 LEU A O 1
ATOM 2402 N N . LEU A 1 294 ? 27.299 6.095 -30.868 1.00 42.69 294 LEU A N 1
ATOM 2403 C CA . LEU A 1 294 ? 27.655 7.107 -29.860 1.00 42.69 294 LEU A CA 1
ATOM 2404 C C . LEU A 1 294 ? 29.151 7.443 -29.864 1.00 42.69 294 LEU A C 1
ATOM 2406 O O . LEU A 1 294 ? 29.524 8.589 -29.630 1.00 42.69 294 LEU A O 1
ATOM 2410 N N . LYS A 1 295 ? 30.024 6.451 -30.089 1.00 39.41 295 LYS A N 1
ATOM 2411 C CA . LYS A 1 295 ? 31.473 6.679 -30.201 1.00 39.41 295 LYS A CA 1
ATOM 2412 C C . LYS A 1 295 ? 31.815 7.448 -31.476 1.00 39.41 295 LYS A C 1
ATOM 2414 O O . LYS A 1 295 ? 32.623 8.367 -31.411 1.00 39.41 295 LYS A O 1
ATOM 2419 N N . LEU A 1 296 ? 31.159 7.128 -32.591 1.00 45.19 296 LEU A N 1
ATOM 2420 C CA . LEU A 1 296 ? 31.278 7.848 -33.857 1.00 45.19 296 LEU A CA 1
ATOM 2421 C C . LEU A 1 296 ? 30.684 9.255 -33.752 1.00 45.19 296 LEU A C 1
ATOM 2423 O O . LEU A 1 296 ? 31.333 10.195 -34.185 1.00 45.19 296 LEU A O 1
ATOM 2427 N N . SER A 1 297 ? 29.527 9.445 -33.111 1.00 42.84 297 SER A N 1
ATOM 2428 C CA . SER A 1 297 ? 28.952 10.783 -32.921 1.00 42.84 297 SER A CA 1
ATOM 2429 C C . SER A 1 297 ? 29.789 11.642 -31.972 1.00 42.84 297 SER A C 1
ATOM 2431 O O . SER A 1 297 ? 30.000 12.814 -32.265 1.00 42.84 297 SER A O 1
ATOM 2433 N N . LYS A 1 298 ? 30.356 11.068 -30.897 1.00 41.12 298 LYS A N 1
ATOM 2434 C CA . LYS A 1 298 ? 31.338 11.757 -30.042 1.00 41.12 298 LYS A CA 1
ATOM 2435 C C . LYS A 1 298 ? 32.624 12.085 -30.795 1.00 41.12 298 LYS A C 1
ATOM 2437 O O . LYS A 1 298 ? 33.141 13.180 -30.614 1.00 41.12 298 LYS A O 1
ATOM 2442 N N . MET A 1 299 ? 33.129 11.185 -31.641 1.00 42.25 299 MET A N 1
ATOM 2443 C CA . MET A 1 299 ? 34.307 11.462 -32.470 1.00 42.25 299 MET A CA 1
ATOM 2444 C C . MET A 1 299 ? 34.038 12.560 -33.495 1.00 42.25 299 MET A C 1
ATOM 2446 O O . MET A 1 299 ? 34.855 13.461 -33.615 1.00 42.25 299 MET A O 1
ATOM 2450 N N . VAL A 1 300 ? 32.894 12.535 -34.181 1.00 45.12 300 VAL A N 1
ATOM 2451 C CA . VAL A 1 300 ? 32.497 13.572 -35.143 1.00 45.12 300 VAL A CA 1
ATOM 2452 C C . VAL A 1 300 ? 32.281 14.912 -34.435 1.00 45.12 300 VAL A C 1
ATOM 2454 O O . VAL A 1 300 ? 32.768 15.931 -34.908 1.00 45.12 300 VAL A O 1
ATOM 2457 N N . TYR A 1 301 ? 31.643 14.923 -33.261 1.00 42.62 301 TYR A N 1
ATOM 2458 C CA . TYR A 1 301 ? 31.461 16.137 -32.460 1.00 42.62 301 TYR A CA 1
ATOM 2459 C C . TYR A 1 301 ? 32.800 16.724 -31.981 1.00 42.62 301 TYR A C 1
ATOM 2461 O O . TYR A 1 301 ? 33.014 17.931 -32.071 1.00 42.62 301 TYR A O 1
ATOM 2469 N N . LEU A 1 302 ? 33.732 15.878 -31.525 1.00 38.53 302 LEU A N 1
ATOM 2470 C CA . LEU A 1 302 ? 35.079 16.297 -31.123 1.00 38.53 302 LEU A CA 1
ATOM 2471 C C . LEU A 1 302 ? 35.930 16.749 -32.315 1.00 38.53 302 LEU A C 1
ATOM 2473 O O . LEU A 1 302 ? 36.702 17.689 -32.174 1.00 38.53 302 LEU A O 1
ATOM 2477 N N . TYR A 1 303 ? 35.781 16.121 -33.483 1.00 39.78 303 TYR A N 1
ATOM 2478 C CA . TYR A 1 303 ? 36.495 16.504 -34.702 1.00 39.78 303 TYR A CA 1
ATOM 2479 C C . TYR A 1 303 ? 36.025 17.873 -35.212 1.00 39.78 303 TYR A C 1
ATOM 2481 O O . TYR A 1 303 ? 36.851 18.740 -35.478 1.00 39.78 303 TYR A O 1
ATOM 2489 N N . VAL A 1 304 ? 34.708 18.117 -35.218 1.00 43.09 304 VAL A N 1
ATOM 2490 C CA . VAL A 1 304 ? 34.122 19.424 -35.563 1.00 43.09 304 VAL A CA 1
ATOM 2491 C C . VAL A 1 304 ? 34.533 20.509 -34.560 1.00 43.09 304 VAL A C 1
ATOM 2493 O O . VAL A 1 304 ? 34.844 21.622 -34.970 1.00 43.09 304 VAL A O 1
ATOM 2496 N N . GLN A 1 305 ? 34.605 20.210 -33.257 1.00 39.69 305 GLN A N 1
ATOM 2497 C CA . GLN A 1 305 ? 35.114 21.175 -32.271 1.00 39.69 305 GLN A CA 1
ATOM 2498 C C . GLN A 1 305 ? 36.612 21.468 -32.426 1.00 39.69 305 GLN A C 1
ATOM 2500 O O . GLN A 1 305 ? 37.030 22.594 -32.165 1.00 39.69 305 GLN A O 1
ATOM 2505 N N . ARG A 1 306 ? 37.414 20.483 -32.845 1.00 35.81 306 ARG A N 1
ATOM 2506 C CA . ARG A 1 306 ? 38.860 20.644 -33.044 1.00 35.81 306 ARG A CA 1
ATOM 2507 C C . ARG A 1 306 ? 39.169 21.472 -34.294 1.00 35.81 306 ARG A C 1
ATOM 2509 O O . ARG A 1 306 ? 39.986 22.379 -34.211 1.00 35.81 306 ARG A O 1
ATOM 2516 N N . GLU A 1 307 ? 38.449 21.253 -35.396 1.00 38.78 307 GLU A N 1
ATOM 2517 C CA . GLU A 1 307 ? 38.568 22.110 -36.587 1.00 38.78 307 GLU A CA 1
ATOM 2518 C C . GLU A 1 307 ? 38.014 23.523 -36.355 1.00 38.78 307 GLU A C 1
ATOM 2520 O O . GLU A 1 307 ? 38.606 24.495 -36.817 1.00 38.78 307 GLU A O 1
ATOM 2525 N N . GLN A 1 308 ? 36.939 23.683 -35.570 1.00 39.72 308 GLN A N 1
ATOM 2526 C CA . GLN A 1 308 ? 36.450 25.018 -35.194 1.00 39.72 308 GLN A CA 1
ATOM 2527 C C . GLN A 1 308 ? 37.388 25.778 -34.242 1.00 39.72 308 GLN A C 1
ATOM 2529 O O . GLN A 1 308 ? 37.266 26.997 -34.129 1.00 39.72 308 GLN A O 1
ATOM 2534 N N . GLN A 1 309 ? 38.323 25.099 -33.569 1.00 38.75 309 GLN A N 1
ATOM 2535 C CA . GLN A 1 309 ? 39.389 25.753 -32.801 1.00 38.75 309 GLN A CA 1
ATOM 2536 C C . GLN A 1 309 ? 40.591 26.158 -33.667 1.00 38.75 309 GLN A C 1
ATOM 2538 O O . GLN A 1 309 ? 41.290 27.101 -33.301 1.00 38.75 309 GLN A O 1
ATOM 2543 N N . GLU A 1 310 ? 40.816 25.506 -34.811 1.00 38.66 310 GLU A N 1
ATOM 2544 C CA . GLU A 1 310 ? 41.903 25.851 -35.741 1.00 38.66 310 GLU A CA 1
ATOM 2545 C C . GLU A 1 310 ? 41.467 26.835 -36.845 1.00 38.66 310 GLU A C 1
ATOM 2547 O O . GLU A 1 310 ? 42.305 27.556 -37.384 1.00 38.66 310 GLU A O 1
ATOM 2552 N N . ILE A 1 311 ? 40.163 26.959 -37.127 1.00 36.88 311 ILE A N 1
ATOM 2553 C CA . ILE A 1 311 ? 39.612 27.843 -38.168 1.00 36.88 311 ILE A CA 1
ATOM 2554 C C . ILE A 1 311 ? 38.587 28.828 -37.573 1.00 36.88 311 ILE A C 1
ATOM 2556 O O . ILE A 1 311 ? 37.401 28.740 -37.865 1.00 36.88 311 ILE A O 1
ATOM 2560 N N . CYS A 1 312 ? 39.021 29.750 -36.702 1.00 27.78 312 CYS A N 1
ATOM 2561 C CA . CYS A 1 312 ? 38.641 31.181 -36.721 1.00 27.78 312 CYS A CA 1
ATOM 2562 C C . CYS A 1 312 ? 39.127 31.924 -35.458 1.00 27.78 312 CYS A C 1
ATOM 2564 O O . CYS A 1 312 ? 38.879 31.470 -34.338 1.00 27.78 312 CYS A O 1
ATOM 2566 N N . PRO A 1 313 ? 39.707 33.131 -35.595 1.00 31.69 313 PRO A N 1
ATOM 2567 C CA . PRO A 1 313 ? 39.967 34.009 -34.466 1.00 31.69 313 PRO A CA 1
ATOM 2568 C C . PRO A 1 313 ? 38.648 34.591 -33.931 1.00 31.69 313 PRO A C 1
ATOM 2570 O O . PRO A 1 313 ? 37.865 35.188 -34.660 1.00 31.69 313 PRO A O 1
ATOM 2573 N N . THR A 1 314 ? 38.428 34.414 -32.629 1.00 36.00 314 THR A N 1
ATOM 2574 C CA . THR A 1 314 ? 37.704 35.318 -31.718 1.00 36.00 314 THR A CA 1
ATOM 2575 C C . THR A 1 314 ? 36.429 36.033 -32.215 1.00 36.00 314 THR A C 1
ATOM 2577 O O . THR A 1 314 ? 36.477 37.067 -32.869 1.00 36.00 314 THR A O 1
ATOM 2580 N N . ARG A 1 315 ? 35.305 35.622 -31.601 1.00 31.94 315 ARG A N 1
ATOM 2581 C CA . ARG A 1 315 ? 34.257 36.494 -31.012 1.00 31.94 315 ARG A CA 1
ATOM 2582 C C . ARG A 1 315 ? 32.959 36.805 -31.784 1.00 31.94 315 ARG A C 1
ATOM 2584 O O . ARG A 1 315 ? 32.079 37.379 -31.148 1.00 31.94 315 ARG A O 1
ATOM 2591 N N . ASP A 1 316 ? 32.734 36.329 -33.012 1.00 34.16 316 ASP A N 1
ATOM 2592 C CA . ASP A 1 316 ? 31.481 36.667 -33.737 1.00 34.16 316 ASP A CA 1
ATOM 2593 C C . ASP A 1 316 ? 30.463 35.535 -33.995 1.00 34.16 316 ASP A C 1
ATOM 2595 O O . ASP A 1 316 ? 29.306 35.823 -34.299 1.00 34.16 316 ASP A O 1
ATOM 2599 N N . LEU A 1 317 ? 30.773 34.258 -33.735 1.00 33.00 317 LEU A N 1
ATOM 2600 C CA . LEU A 1 317 ? 29.779 33.174 -33.899 1.00 33.00 317 LEU A CA 1
ATOM 2601 C C . LEU A 1 317 ? 28.820 32.999 -32.705 1.00 33.00 317 LEU A C 1
ATOM 2603 O O . LEU A 1 317 ? 27.699 32.514 -32.878 1.00 33.00 317 LEU A O 1
ATOM 2607 N N . LEU A 1 318 ? 29.176 33.493 -31.511 1.00 32.56 318 LEU A N 1
ATOM 2608 C CA . LEU A 1 318 ? 28.265 33.483 -30.354 1.00 32.56 318 LEU A CA 1
ATOM 2609 C C . LEU A 1 318 ? 27.078 34.455 -30.507 1.00 32.56 318 LEU A C 1
ATOM 2611 O O . LEU A 1 318 ? 26.092 34.331 -29.783 1.00 32.56 318 LEU A O 1
ATOM 2615 N N . LYS A 1 319 ? 27.130 35.398 -31.460 1.00 32.03 319 LYS A N 1
ATOM 2616 C CA . LYS A 1 319 ? 26.008 36.304 -31.761 1.00 32.03 319 LYS A CA 1
ATOM 2617 C C . LYS A 1 319 ? 24.982 35.708 -32.726 1.00 32.03 319 LYS A C 1
ATOM 2619 O O . LYS A 1 319 ? 23.853 36.191 -32.764 1.00 32.03 319 LYS A O 1
ATOM 2624 N N . MET A 1 320 ? 25.312 34.638 -33.452 1.00 29.44 320 MET A N 1
ATOM 2625 C CA . MET A 1 320 ? 24.403 34.069 -34.453 1.00 29.44 320 MET A CA 1
ATOM 2626 C C . MET A 1 320 ? 23.471 32.982 -33.886 1.00 29.44 320 MET A C 1
ATOM 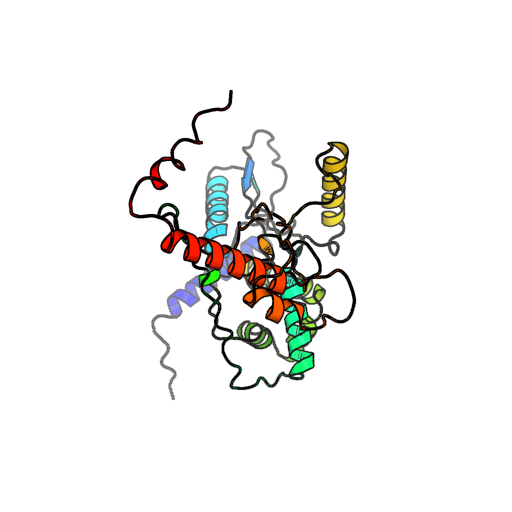2628 O O . MET A 1 320 ? 22.386 32.767 -34.420 1.00 29.44 320 MET A O 1
ATOM 2632 N N . MET A 1 321 ? 23.808 32.374 -32.740 1.00 31.47 321 MET A N 1
ATOM 2633 C CA . MET A 1 321 ? 22.930 31.413 -32.045 1.00 31.47 321 MET A CA 1
ATOM 2634 C C . MET A 1 321 ? 21.956 32.050 -31.037 1.00 31.47 321 MET A C 1
ATOM 2636 O O . MET A 1 321 ? 21.067 31.364 -30.536 1.00 31.47 321 MET A O 1
ATOM 2640 N N . VAL A 1 322 ? 22.056 33.358 -30.770 1.00 34.06 322 VAL A N 1
ATOM 2641 C CA . VAL A 1 322 ? 21.108 34.080 -29.894 1.00 34.06 322 VAL A CA 1
ATOM 2642 C C . VAL A 1 322 ? 19.907 34.657 -30.668 1.00 34.06 322 VAL A C 1
ATOM 2644 O O . VAL A 1 322 ? 18.869 34.912 -30.066 1.00 34.06 322 VAL A O 1
ATOM 2647 N N . ASN A 1 323 ? 19.962 34.762 -32.003 1.00 30.92 323 ASN A N 1
ATOM 2648 C CA . ASN A 1 323 ? 18.899 35.407 -32.796 1.00 30.92 323 ASN A CA 1
ATOM 2649 C C . ASN A 1 323 ? 17.934 34.477 -33.556 1.00 30.92 323 ASN A C 1
ATOM 2651 O O . ASN A 1 323 ? 17.042 34.963 -34.245 1.00 30.92 323 ASN A O 1
ATOM 2655 N N . LEU A 1 324 ? 17.995 33.155 -33.369 1.00 32.62 324 LEU A N 1
ATOM 2656 C CA . LEU A 1 324 ? 17.001 32.221 -33.938 1.00 32.62 324 LEU A CA 1
ATOM 2657 C C . LEU A 1 324 ? 15.809 31.920 -33.006 1.00 32.62 324 LEU A C 1
ATOM 2659 O O . LEU A 1 324 ? 15.063 30.971 -33.230 1.00 32.62 324 LEU A O 1
ATOM 2663 N N . LYS A 1 325 ? 15.584 32.761 -31.984 1.00 36.72 325 LYS A N 1
ATOM 2664 C CA . LYS A 1 325 ? 14.360 32.760 -31.156 1.00 36.72 325 LYS A CA 1
ATOM 2665 C C . LYS A 1 325 ? 13.343 33.854 -31.509 1.00 36.72 325 LYS A C 1
ATOM 2667 O O . LYS A 1 325 ? 12.363 34.014 -30.793 1.00 36.72 325 LYS A O 1
ATOM 2672 N N . SER A 1 326 ? 13.515 34.569 -32.621 1.00 41.19 326 SER A N 1
ATOM 2673 C CA . SER A 1 326 ? 12.536 35.563 -33.079 1.00 41.19 326 SER A CA 1
ATOM 2674 C C . SER A 1 326 ? 12.355 35.534 -34.594 1.00 41.19 326 SER A C 1
ATOM 2676 O O . SER A 1 326 ? 12.722 36.475 -35.287 1.00 41.19 326 SER A O 1
ATOM 2678 N N . SER A 1 327 ? 11.787 34.451 -35.119 1.00 32.06 327 SER A N 1
ATOM 2679 C CA . SER A 1 327 ? 10.935 34.506 -36.314 1.00 32.06 327 SER A CA 1
ATOM 2680 C C . SER A 1 327 ? 10.316 33.133 -36.551 1.00 32.06 327 SER A C 1
ATOM 2682 O O . SER A 1 327 ? 10.973 32.231 -37.063 1.00 32.06 327 SER A O 1
ATOM 2684 N N . LYS A 1 328 ? 9.058 32.983 -36.141 1.00 31.55 328 LYS A N 1
ATOM 2685 C CA . LYS A 1 328 ? 8.033 32.214 -36.854 1.00 31.55 328 LYS A CA 1
ATOM 2686 C C . LYS A 1 328 ? 6.673 32.664 -36.318 1.00 31.55 328 LYS A C 1
ATOM 2688 O O . LYS A 1 328 ? 6.307 32.347 -35.189 1.00 31.55 328 LYS A O 1
ATOM 2693 N N . LYS A 1 329 ? 6.024 33.513 -37.122 1.00 34.91 329 LYS A N 1
ATOM 2694 C CA . LYS A 1 329 ? 4.566 33.537 -37.262 1.00 34.91 329 LYS A CA 1
ATOM 2695 C C . LYS A 1 329 ? 4.089 32.183 -37.769 1.00 34.91 329 LYS A C 1
ATOM 2697 O O . LYS A 1 329 ? 4.889 31.532 -38.484 1.00 34.91 329 LYS A O 1
#

InterPro domains:
  IPR001412 Aminoacyl-tRNA synthetase, class I, conserved site [PS00178] (52-63)
  IPR002300 Aminoacyl-tRNA synthetase, class Ia [PF00133] (22-102)
  IPR004493 Leucyl-tRNA synthetase, class Ia, archaeal/eukaryotic cytosolic [PTHR45794] (5-280)
  IPR014729 Rossmann-like alpha/beta/alpha sandwich fold [G3DSA:3.40.50.620] (12-269)

Organism: NCBI:txid189913

Foldseek 3Di:
DDDPDPPPCVVVVVVLVVLVVVLVVCVVVVVLAFDDDPDPPAAAEEDEDDADELLAADDPVSVVRCVVVQVVQVVVVVVVHRYAYAHEHELDDCSLVVLLVLLVVQCVPQNQVGDDDPDDDDPPPPPPPDDDDPDDDDPDPLVVPPDVDPGSLVVCVVSVHDSVVSNVSNDSVVSVVPRPVVNVVVVSSVVGSHNHVRYYYQDVVDVVNVVVVVVVVVVCVVVVVDDDDDDDACADPVVRGGQAQVNDSDDRPDTDDDDDDDDDDQDPPHDPVVVVVVPDDPPDDDDPDPVNVVVVVVVVVVVVVVVVVVPDDDDDPVVVVVPPVDDDD

Mean predic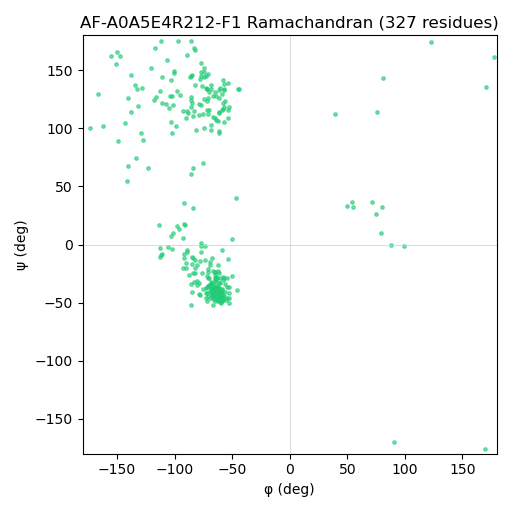ted aligned error: 14.62 Å

Secondary structure (DSSP, 8-state):
------TTSHHHHHHHHHHHHHHHHHHHTTTT-----SSTTSPEEE----PPBSSS---HHHHHHHHHHHHHHHHHHHTT-EEE----BB--SHHHHHHHHHHHHHHHHHBTTB---S-----------PPPPS-S----GGGGG--S--SHHHHHHHTT--HHHHGGGGSHHHHHHHHHHHHHHHHHHHT----GGG--B-STTSHHHHHHHHHHHHHHHHTT----------EETTTTEE--GGG-SS-TT--PPP-----PPPPSSPPHHHHHHHTS---SSS---HHHHHHHHHHHHHHHHHHHHHS--SSSGGGTSSSTTS---

Solvent-accessible surface area (backbone atoms only — not comparable to full-atom values): 20890 Å² total; per-residue (Å²): 136,83,78,81,75,63,94,71,51,62,68,56,52,54,50,51,54,50,49,50,58,52,44,54,48,44,62,76,66,46,75,41,62,64,74,83,67,90,54,84,82,57,52,73,42,80,45,78,59,85,48,50,70,42,70,53,82,85,52,70,72,53,53,65,59,42,44,58,48,46,53,51,47,54,53,40,41,76,71,68,30,54,48,43,31,52,51,48,39,29,60,64,67,55,64,43,48,54,52,10,54,50,35,44,49,47,39,71,75,35,37,87,80,59,62,77,78,96,79,73,81,78,81,76,75,78,77,81,86,68,91,74,78,95,80,72,90,85,81,65,76,69,76,81,65,81,59,98,52,94,47,64,64,52,48,44,46,75,72,70,47,55,74,84,55,54,63,51,41,41,42,54,66,48,36,67,67,53,31,54,62,48,48,50,51,54,44,52,74,71,59,61,72,48,22,71,89,63,47,52,55,56,34,71,92,31,59,68,48,34,50,52,50,51,53,50,53,52,54,36,41,77,68,69,70,58,83,86,79,96,73,93,66,52,63,37,83,88,79,71,43,76,53,50,60,87,67,49,88,69,69,72,84,69,72,82,79,91,76,89,83,83,87,76,84,84,63,84,78,68,56,75,78,55,50,67,64,69,70,56,84,78,78,77,77,102,62,81,47,70,68,54,52,50,50,50,49,50,47,51,52,50,48,54,53,52,51,53,67,75,66,62,85,82,87,67,70,76,63,65,75,69,61,79,83,74,84,80,132

Sequence (329 aa):
MTTLDRKGTFKVEYLQEIEKKVQERWEKENIFEADIPDDVNQEKFLCTFPYPYMNGRLHLGHTFSLSKCEFAARYNRLKGKAVLFPFGFHCTGMPIKACADKLKREMALYGCPPVFPDHEEEFVKEEDTVPKDKSKGKKSKAVAKTGTAKYQWQIMQALGIPEDEIKKFADEVYWLDYFPPRAVADLKRMGIHVDWRRKFITTDVNPFYDSFVRWQFNHLKNRNKIMYGKRYTIYSPLDKQPCMDHDRSSGEGAGPQEYTLIMMQVLEPLPEPLKQCMAKPTVGSTQISNTLLLKLSKMVYLYVQREQQEICPTRDLLKMMVNLKSSKK

Radius of gyration: 29.74 Å; Cα contacts (8 Å, |Δi|>4): 225; chains: 1; bounding box: 73×58×90 Å